Protein AF-A0A2V6WR26-F1 (afdb_monomer_lite)

Structure (mmCIF, N/CA/C/O backbone):
data_AF-A0A2V6WR26-F1
#
_entry.id   AF-A0A2V6WR26-F1
#
loop_
_atom_site.group_PDB
_atom_site.id
_atom_site.type_symbol
_atom_site.label_atom_id
_atom_site.label_alt_id
_atom_site.label_comp_id
_atom_site.label_asym_id
_atom_site.label_entity_id
_atom_site.label_seq_id
_atom_site.pdbx_PDB_ins_code
_atom_site.Cartn_x
_atom_site.Cartn_y
_atom_site.Cartn_z
_atom_site.occupancy
_atom_site.B_iso_or_equiv
_atom_site.auth_seq_id
_atom_site.auth_comp_id
_atom_site.auth_asym_id
_atom_site.auth_atom_id
_atom_site.pdbx_PDB_model_num
ATOM 1 N N . LEU A 1 1 ? -26.844 -11.412 11.728 1.00 49.97 1 LEU A N 1
ATOM 2 C CA . LEU A 1 1 ? -25.693 -12.185 11.196 1.00 49.97 1 LEU A CA 1
ATOM 3 C C . LEU A 1 1 ? -25.364 -13.286 12.196 1.00 49.97 1 LEU A C 1
ATOM 5 O O . LEU A 1 1 ? -25.409 -13.003 13.382 1.00 49.97 1 LEU A O 1
ATOM 9 N N . ALA A 1 2 ? -25.077 -14.518 11.765 1.00 56.28 2 ALA A N 1
ATOM 10 C CA . ALA A 1 2 ? -24.899 -15.689 12.643 1.00 56.28 2 ALA A CA 1
ATOM 11 C C . ALA A 1 2 ? -23.652 -15.644 13.566 1.00 56.28 2 ALA A C 1
ATOM 13 O O . ALA A 1 2 ? -23.190 -16.689 14.007 1.00 56.28 2 ALA A O 1
ATOM 14 N N . GLY A 1 3 ? -23.070 -14.462 13.808 1.00 64.56 3 GLY A N 1
ATOM 15 C CA . GLY A 1 3 ? -21.931 -14.241 14.707 1.00 64.56 3 GLY A CA 1
ATOM 16 C C . GLY A 1 3 ? -20.630 -14.949 14.323 1.00 64.56 3 GLY A C 1
ATOM 17 O O . GLY A 1 3 ? -19.657 -14.850 15.059 1.00 64.56 3 GLY A O 1
ATOM 18 N N . ARG A 1 4 ? -20.589 -15.673 13.197 1.00 79.69 4 ARG A N 1
ATOM 19 C CA . ARG A 1 4 ? -19.398 -16.418 12.783 1.00 79.69 4 ARG A CA 1
ATOM 20 C C . ARG A 1 4 ? -18.305 -15.443 12.338 1.00 79.69 4 ARG A C 1
ATOM 22 O O . ARG A 1 4 ? -18.600 -14.566 11.523 1.00 79.69 4 ARG A O 1
ATOM 29 N N . PRO A 1 5 ? -17.057 -15.613 12.800 1.00 81.94 5 PRO A N 1
ATOM 30 C CA . PRO A 1 5 ? -15.998 -14.644 12.541 1.00 81.94 5 PRO A CA 1
ATOM 31 C C . PRO A 1 5 ? -15.581 -14.595 11.064 1.00 81.94 5 PRO A C 1
ATOM 33 O O . PRO A 1 5 ? -15.334 -13.520 10.528 1.00 81.94 5 PRO A O 1
ATOM 36 N N . LEU A 1 6 ? -15.564 -15.735 10.365 1.00 84.44 6 LEU A N 1
ATOM 37 C CA . LEU A 1 6 ? -15.081 -15.799 8.982 1.00 84.44 6 LEU A CA 1
ATOM 38 C C . LEU A 1 6 ? -15.914 -14.944 7.993 1.00 84.44 6 LEU A C 1
ATOM 40 O O . LEU A 1 6 ? -15.314 -14.151 7.274 1.00 84.44 6 LEU A O 1
ATOM 44 N N . PRO A 1 7 ? -17.263 -15.005 7.960 1.00 85.50 7 PRO A N 1
ATOM 45 C CA . PRO A 1 7 ? -18.054 -14.093 7.125 1.00 85.50 7 PRO A CA 1
ATOM 46 C C . PRO A 1 7 ? -17.866 -12.606 7.456 1.00 85.50 7 PRO A C 1
ATOM 48 O O . PRO A 1 7 ? -17.908 -11.779 6.549 1.00 85.50 7 PRO A O 1
ATOM 51 N N . VAL A 1 8 ? -17.653 -12.266 8.735 1.00 87.38 8 VAL A N 1
ATOM 52 C CA . VAL A 1 8 ? -17.410 -10.880 9.181 1.00 87.38 8 VAL A CA 1
ATOM 53 C C . VAL A 1 8 ? -16.082 -10.354 8.632 1.00 87.38 8 VAL A C 1
ATOM 55 O O . VAL A 1 8 ? -15.991 -9.189 8.272 1.00 87.38 8 VAL A O 1
ATOM 58 N N . TYR A 1 9 ? -15.085 -11.226 8.495 1.00 87.56 9 TYR A N 1
ATOM 59 C CA . TYR A 1 9 ? -13.798 -10.922 7.871 1.00 87.56 9 TYR A CA 1
ATOM 60 C C . TYR A 1 9 ? -13.853 -10.878 6.335 1.00 87.56 9 TYR A C 1
ATOM 62 O O . TYR A 1 9 ? -13.297 -9.978 5.706 1.00 87.56 9 TYR A O 1
ATOM 70 N N . GLU A 1 10 ? -14.508 -11.858 5.706 1.00 87.69 10 GLU A N 1
ATOM 71 C CA . GLU A 1 10 ? -14.461 -12.027 4.248 1.00 87.69 10 GLU A CA 1
ATOM 72 C C . GLU A 1 10 ? -15.156 -10.897 3.484 1.00 87.69 10 GLU A C 1
ATOM 74 O O . GLU A 1 10 ? -14.702 -10.535 2.397 1.00 87.69 10 GLU A O 1
ATOM 79 N N . ILE A 1 11 ? -16.257 -10.355 4.018 1.00 90.56 11 ILE A N 1
ATOM 80 C CA . ILE A 1 11 ? -17.051 -9.335 3.322 1.00 90.56 11 ILE A CA 1
ATOM 81 C C . ILE A 1 11 ? -16.247 -8.031 3.143 1.00 90.56 11 ILE A C 1
ATOM 83 O O . ILE A 1 11 ? -16.078 -7.623 1.988 1.00 90.56 11 ILE A O 1
ATOM 87 N N . PRO A 1 12 ? -15.691 -7.405 4.204 1.00 91.12 12 PRO A N 1
ATOM 88 C CA . PRO A 1 12 ? -14.856 -6.212 4.057 1.00 91.12 12 PRO A CA 1
ATOM 89 C C . PRO A 1 12 ? -13.600 -6.473 3.226 1.00 91.12 12 PRO A C 1
ATOM 91 O O . PRO A 1 12 ? -13.253 -5.661 2.372 1.00 91.12 12 PRO A O 1
ATOM 94 N N . LEU A 1 13 ? -12.953 -7.634 3.398 1.00 91.00 13 LEU A N 1
ATOM 95 C CA . LEU A 1 13 ? -11.765 -7.978 2.616 1.00 91.00 13 LEU A CA 1
ATOM 96 C C . LEU A 1 13 ? -12.069 -8.044 1.116 1.00 91.00 13 LEU A C 1
ATOM 98 O O . LEU A 1 13 ? -11.306 -7.532 0.301 1.00 91.00 13 LEU A O 1
ATOM 102 N N . LYS A 1 14 ? -13.185 -8.675 0.734 1.00 92.50 14 LYS A N 1
ATOM 103 C CA . LYS A 1 14 ? -13.605 -8.758 -0.667 1.00 92.50 14 LYS A CA 1
ATOM 104 C C . LYS A 1 14 ? -13.891 -7.372 -1.247 1.00 92.50 14 LYS A C 1
ATOM 106 O O . LYS A 1 14 ? -13.517 -7.116 -2.390 1.00 92.50 14 LYS A O 1
ATOM 111 N N . ALA A 1 15 ? -14.530 -6.492 -0.474 1.00 92.19 15 ALA A N 1
ATOM 112 C CA . ALA A 1 15 ? -14.776 -5.113 -0.885 1.00 92.19 15 ALA A CA 1
ATOM 113 C C . ALA A 1 15 ? -13.458 -4.347 -1.095 1.00 92.19 15 ALA A C 1
ATOM 115 O O . ALA A 1 15 ? -13.244 -3.804 -2.177 1.00 92.19 15 ALA A O 1
ATOM 116 N N . GLY A 1 16 ? -12.541 -4.396 -0.122 1.00 91.38 16 GLY A N 1
ATOM 117 C CA . GLY A 1 16 ? -11.231 -3.744 -0.210 1.00 91.38 16 GLY A CA 1
ATOM 118 C C . GLY A 1 16 ? -10.396 -4.241 -1.392 1.00 91.38 16 GLY A C 1
ATOM 119 O O . GLY A 1 16 ? -9.871 -3.440 -2.160 1.00 91.38 16 GLY A O 1
ATOM 120 N N . MET A 1 17 ? -10.353 -5.558 -1.619 1.00 91.38 17 MET A N 1
ATOM 121 C CA . MET A 1 17 ? -9.667 -6.139 -2.779 1.00 91.38 17 MET A CA 1
ATOM 122 C C . MET A 1 17 ? -10.290 -5.714 -4.111 1.00 91.38 17 MET A C 1
ATOM 124 O O . MET A 1 17 ? -9.565 -5.473 -5.074 1.00 91.38 17 MET A O 1
ATOM 128 N N . SER A 1 18 ? -11.621 -5.612 -4.182 1.00 92.56 18 SER A N 1
ATOM 129 C CA . SER A 1 18 ? -12.309 -5.152 -5.391 1.00 92.56 18 SER A CA 1
ATOM 130 C C . SER A 1 18 ? -11.959 -3.703 -5.716 1.00 92.56 18 SER A C 1
ATOM 132 O O . SER A 1 18 ? -11.669 -3.399 -6.871 1.00 92.56 18 SER A O 1
ATOM 134 N N . VAL A 1 19 ? -11.978 -2.820 -4.714 1.00 92.50 19 VAL A N 1
ATOM 135 C CA . VAL A 1 19 ? -11.642 -1.400 -4.883 1.00 92.50 19 VAL A CA 1
ATOM 136 C C . VAL A 1 19 ? -10.167 -1.240 -5.255 1.00 92.50 19 VAL A C 1
ATOM 138 O O . VAL A 1 19 ? -9.864 -0.601 -6.259 1.00 92.50 19 VAL A O 1
ATOM 141 N N . GLY A 1 20 ? -9.258 -1.893 -4.524 1.00 91.50 20 GLY A N 1
ATOM 142 C CA . GLY A 1 20 ? -7.819 -1.815 -4.782 1.00 91.50 20 GLY A CA 1
ATOM 143 C C . GLY A 1 20 ? -7.429 -2.303 -6.179 1.00 91.50 20 GLY A C 1
ATOM 144 O O . GLY A 1 20 ? -6.718 -1.606 -6.897 1.00 91.50 20 GLY A O 1
ATOM 145 N N . MET A 1 21 ? -7.936 -3.464 -6.615 1.00 92.31 21 MET A N 1
ATOM 146 C CA . MET A 1 21 ? -7.645 -3.964 -7.966 1.00 92.31 21 MET A CA 1
ATOM 147 C C . MET A 1 21 ? -8.240 -3.074 -9.058 1.00 92.31 21 MET A C 1
ATOM 149 O O . MET A 1 21 ? -7.597 -2.886 -10.091 1.00 92.31 21 MET A O 1
ATOM 153 N N . LEU A 1 22 ? -9.444 -2.529 -8.849 1.00 93.62 22 LEU A N 1
ATOM 154 C CA . LEU A 1 22 ? -10.074 -1.627 -9.811 1.00 93.62 22 LEU A CA 1
ATOM 155 C C . LEU A 1 22 ? -9.229 -0.369 -10.017 1.00 93.62 22 LEU A C 1
ATOM 157 O O . LEU A 1 22 ? -8.976 -0.007 -11.159 1.00 93.62 22 LEU A O 1
ATOM 161 N N . LEU A 1 23 ? -8.764 0.257 -8.937 1.00 92.62 23 LEU A N 1
ATOM 162 C CA . LEU A 1 23 ? -7.996 1.503 -9.001 1.00 92.62 23 LEU A CA 1
ATOM 163 C C . LEU A 1 23 ? -6.692 1.324 -9.751 1.00 92.62 23 LEU A C 1
ATOM 165 O O . LEU A 1 23 ? -6.489 1.979 -10.765 1.00 92.62 23 LEU A O 1
ATOM 169 N N . VAL A 1 24 ? -5.881 0.355 -9.324 1.00 92.44 24 VAL A N 1
ATOM 170 C CA . VAL A 1 24 ? -4.593 0.065 -9.961 1.00 92.44 24 VAL A CA 1
ATOM 171 C C . VAL A 1 24 ? -4.784 -0.303 -11.440 1.00 92.44 24 VAL A C 1
ATOM 173 O O . VAL A 1 24 ? -3.979 0.074 -12.288 1.00 92.44 24 VAL A O 1
ATOM 176 N N . SER A 1 25 ? -5.872 -1.006 -11.781 1.00 94.44 25 SER A N 1
ATOM 177 C CA . SER A 1 25 ? -6.184 -1.354 -13.175 1.00 94.44 25 SER A CA 1
ATOM 178 C C . SER A 1 25 ? -6.607 -0.144 -14.009 1.00 94.44 25 SER A C 1
ATOM 180 O O . SER A 1 25 ? -6.148 -0.004 -15.140 1.00 94.44 25 SER A O 1
ATOM 182 N N . VAL A 1 26 ? -7.479 0.718 -13.475 1.00 94.12 26 VAL A N 1
ATOM 183 C CA . VAL A 1 26 ? -7.925 1.956 -14.139 1.00 94.12 26 VAL A CA 1
ATOM 184 C C . VAL A 1 26 ? -6.734 2.868 -14.384 1.00 94.12 26 VAL A C 1
ATOM 186 O O . VAL A 1 26 ? -6.574 3.410 -15.472 1.00 94.12 26 VAL A O 1
ATOM 189 N N . GLU A 1 27 ? -5.868 2.989 -13.398 1.00 93.50 27 GLU A N 1
ATOM 190 C CA . GLU A 1 27 ? -4.690 3.829 -13.462 1.00 93.50 27 GLU A CA 1
ATOM 191 C C . GLU A 1 27 ? -3.684 3.342 -14.503 1.00 93.50 27 GLU A C 1
ATOM 193 O O . GLU A 1 27 ? -3.285 4.085 -15.401 1.00 93.50 27 GLU A O 1
ATOM 198 N N . LEU A 1 28 ? -3.351 2.050 -14.459 1.00 94.00 28 LEU A N 1
ATOM 199 C CA . LEU A 1 28 ? -2.476 1.427 -15.444 1.00 94.00 28 LEU A CA 1
ATOM 200 C C . LEU A 1 28 ? -3.058 1.538 -16.858 1.00 94.00 28 LEU A C 1
ATOM 202 O O . LEU A 1 28 ? -2.319 1.771 -17.814 1.00 94.00 28 LEU A O 1
ATOM 206 N N . PHE A 1 29 ? -4.380 1.409 -16.993 1.00 94.94 29 PHE A N 1
ATOM 207 C CA . PHE A 1 29 ? -5.082 1.624 -18.252 1.00 94.94 29 PHE A CA 1
ATOM 208 C C . PHE A 1 29 ? -4.926 3.066 -18.752 1.00 94.94 29 PHE A C 1
ATOM 210 O O . PHE A 1 29 ? -4.554 3.262 -19.907 1.00 94.94 29 PHE A O 1
ATOM 217 N N . MET A 1 30 ? -5.120 4.072 -17.894 1.00 94.06 30 MET A N 1
ATOM 218 C CA . MET A 1 30 ? -4.933 5.483 -18.253 1.00 94.06 30 MET A CA 1
ATOM 219 C C . MET A 1 30 ? -3.485 5.776 -18.663 1.00 94.06 30 MET A C 1
ATOM 221 O O . MET A 1 30 ? -3.251 6.409 -19.695 1.00 94.06 30 MET A O 1
ATOM 225 N N . MET A 1 31 ? -2.504 5.249 -17.927 1.00 93.69 31 MET A N 1
ATOM 226 C CA . MET A 1 31 ? -1.087 5.379 -18.276 1.00 93.69 31 MET A CA 1
ATOM 227 C C . MET A 1 31 ? -0.756 4.724 -19.625 1.00 93.69 31 MET A C 1
ATOM 229 O O . MET A 1 31 ? -0.013 5.297 -20.425 1.00 93.69 31 MET A O 1
ATOM 233 N N . LEU A 1 32 ? -1.320 3.545 -19.913 1.00 93.44 32 LEU A N 1
ATOM 234 C CA . LEU A 1 32 ? -1.180 2.883 -21.213 1.00 93.44 32 LEU A CA 1
ATOM 235 C C . LEU A 1 32 ? -1.840 3.690 -22.333 1.00 93.44 32 LEU A C 1
ATOM 237 O O . LEU A 1 32 ? -1.282 3.775 -23.425 1.00 93.44 32 LEU A O 1
ATOM 241 N N . CYS A 1 33 ? -2.989 4.319 -22.074 1.00 93.94 33 CYS A N 1
ATOM 242 C CA . CYS A 1 33 ? -3.625 5.200 -23.044 1.00 93.94 33 CYS A CA 1
ATOM 243 C C . CYS A 1 33 ? -2.730 6.393 -23.398 1.00 93.94 33 CYS A C 1
ATOM 245 O O . CYS A 1 33 ? -2.586 6.708 -24.580 1.00 93.94 33 CYS A O 1
ATOM 247 N N . ILE A 1 34 ? -2.089 7.012 -22.400 1.00 93.12 34 ILE A N 1
ATOM 248 C CA . ILE A 1 34 ? -1.119 8.091 -22.632 1.00 93.12 34 ILE A CA 1
ATOM 249 C C . ILE A 1 34 ? 0.058 7.570 -23.464 1.00 93.12 34 ILE A C 1
ATOM 251 O O . ILE A 1 34 ? 0.444 8.204 -24.440 1.00 93.12 34 ILE A O 1
ATOM 255 N N . LEU A 1 35 ? 0.603 6.399 -23.131 1.00 89.94 35 LEU A N 1
ATOM 256 C CA . LEU A 1 35 ? 1.766 5.851 -23.828 1.00 89.94 35 LEU A CA 1
ATOM 257 C C . LEU A 1 35 ? 1.480 5.458 -25.289 1.00 89.94 35 LEU A C 1
ATOM 259 O O . LEU A 1 35 ? 2.348 5.624 -26.142 1.00 89.94 35 LEU A O 1
ATOM 263 N N . LEU A 1 36 ? 0.298 4.901 -25.573 1.00 90.75 36 LEU A N 1
ATOM 264 C CA . LEU A 1 36 ? -0.022 4.301 -26.875 1.00 90.75 36 LEU A CA 1
ATOM 265 C C . LEU A 1 36 ? -0.741 5.248 -27.840 1.00 90.75 36 LEU A C 1
ATOM 267 O O . LEU A 1 36 ? -0.596 5.087 -29.052 1.00 90.75 36 LEU A O 1
ATOM 271 N N . PHE A 1 37 ? -1.532 6.200 -27.334 1.00 93.31 37 PHE A N 1
ATOM 272 C CA . PHE A 1 37 ? -2.392 7.044 -28.174 1.00 93.31 37 PHE A CA 1
ATOM 273 C C . PHE A 1 37 ? -1.988 8.520 -28.204 1.00 93.31 37 PHE A C 1
ATOM 275 O O . PHE A 1 37 ? -2.442 9.240 -29.094 1.00 93.31 37 PHE A O 1
ATOM 282 N N . ILE A 1 38 ? -1.143 8.987 -27.280 1.00 93.75 38 ILE A N 1
ATOM 283 C CA . ILE A 1 38 ? -0.644 10.366 -27.298 1.00 93.75 38 ILE A CA 1
ATOM 284 C C . ILE A 1 38 ? 0.690 10.410 -28.053 1.00 93.75 38 ILE A C 1
ATOM 286 O O . ILE A 1 38 ? 1.571 9.592 -27.780 1.00 93.75 38 ILE A O 1
ATOM 290 N N . PRO A 1 39 ? 0.880 11.361 -28.991 1.00 90.62 39 PRO A N 1
ATOM 291 C CA . PRO A 1 39 ? 2.157 11.526 -29.674 1.00 90.62 39 PRO A CA 1
ATOM 292 C C . PRO A 1 39 ? 3.310 11.706 -28.681 1.00 90.62 39 PRO A C 1
ATOM 294 O O . PRO A 1 39 ? 3.161 12.391 -27.668 1.00 90.62 39 PRO A O 1
ATOM 297 N N . GLY A 1 40 ? 4.473 11.129 -28.993 1.00 82.50 40 GLY A N 1
ATOM 298 C CA . GLY A 1 40 ? 5.635 11.115 -28.095 1.00 82.50 40 GLY A CA 1
ATOM 299 C C . GLY A 1 40 ? 6.085 12.501 -27.620 1.00 82.50 40 GLY A C 1
ATOM 300 O O . GLY A 1 40 ? 6.492 12.647 -26.472 1.00 82.50 40 GLY A O 1
ATOM 301 N N . ASP A 1 41 ? 5.923 13.530 -28.454 1.00 85.25 41 ASP A N 1
ATOM 302 C CA . ASP A 1 41 ? 6.280 14.913 -28.109 1.00 85.25 41 ASP A CA 1
ATOM 303 C C . ASP A 1 41 ? 5.389 15.506 -26.997 1.00 85.25 41 ASP A C 1
ATOM 305 O O . ASP A 1 41 ? 5.805 16.413 -26.278 1.00 85.25 41 ASP A O 1
ATOM 309 N N . TYR A 1 42 ? 4.170 14.979 -26.831 1.00 89.69 42 TYR A N 1
ATOM 310 C CA . TYR A 1 42 ? 3.200 15.421 -25.824 1.00 89.69 42 TYR A CA 1
ATOM 311 C C . TYR A 1 42 ? 3.061 14.454 -24.643 1.00 89.69 42 TYR A C 1
ATOM 313 O O . TYR A 1 42 ? 2.595 14.864 -23.581 1.00 89.69 42 TYR A O 1
ATOM 321 N N . SER A 1 43 ? 3.478 13.192 -24.784 1.00 86.56 43 SER A N 1
ATOM 322 C CA . SER A 1 43 ? 3.276 12.166 -23.753 1.00 86.56 43 SER A CA 1
ATOM 323 C C . SER A 1 43 ? 3.980 12.504 -22.434 1.00 86.56 43 SER A C 1
ATOM 325 O O . SER A 1 43 ? 3.386 12.338 -21.370 1.00 86.56 43 SER A O 1
ATOM 327 N N . GLY A 1 44 ? 5.198 13.055 -22.482 1.00 87.81 44 GLY A N 1
ATOM 328 C CA . GLY A 1 44 ? 5.942 13.499 -21.296 1.00 87.81 44 GLY A CA 1
ATOM 329 C C . GLY A 1 44 ? 5.188 14.559 -20.477 1.00 87.81 44 GLY A C 1
ATOM 330 O O . GLY A 1 44 ? 4.877 14.310 -19.310 1.00 87.81 44 GLY A O 1
ATOM 331 N N . PRO A 1 45 ? 4.836 15.718 -21.068 1.00 91.06 45 PRO A N 1
ATOM 332 C CA . PRO A 1 45 ? 3.981 16.711 -20.418 1.00 91.06 45 PRO A CA 1
ATOM 333 C C . PRO A 1 45 ? 2.640 16.150 -19.927 1.00 91.06 45 PRO A C 1
ATOM 335 O O . PRO A 1 45 ? 2.194 16.521 -18.842 1.00 91.06 45 PRO A O 1
ATOM 338 N N . CYS A 1 46 ? 2.012 15.234 -20.675 1.00 93.31 46 CYS A N 1
ATOM 339 C CA . CYS A 1 46 ? 0.779 14.572 -20.246 1.00 93.31 46 CYS A CA 1
ATOM 340 C C . CYS A 1 46 ? 0.977 13.728 -18.981 1.00 93.31 46 CYS A C 1
ATOM 342 O O . CYS A 1 46 ? 0.157 13.829 -18.076 1.00 93.31 46 CYS A O 1
ATOM 344 N N . PHE A 1 47 ? 2.058 12.950 -18.874 1.00 93.31 47 PHE A N 1
ATOM 345 C CA . PHE A 1 47 ? 2.368 12.187 -17.660 1.00 93.31 47 PHE A CA 1
ATOM 346 C C . PHE A 1 47 ? 2.641 13.093 -16.454 1.00 93.31 47 PHE A C 1
ATOM 348 O O . PHE A 1 47 ? 2.188 12.797 -15.352 1.00 93.31 47 PHE A O 1
ATOM 355 N N . ILE A 1 48 ? 3.331 14.219 -16.654 1.00 91.75 48 ILE A N 1
ATOM 356 C CA . ILE A 1 48 ? 3.554 15.204 -15.584 1.00 91.75 48 ILE A CA 1
ATOM 357 C C . ILE A 1 48 ? 2.220 15.815 -15.135 1.00 91.75 48 ILE A C 1
ATOM 359 O O . ILE A 1 48 ? 1.953 15.894 -13.939 1.00 91.75 48 ILE A O 1
ATOM 363 N N . GLY A 1 49 ? 1.366 16.217 -16.080 1.00 93.75 49 GLY A N 1
ATOM 364 C CA . GLY A 1 49 ? 0.035 16.747 -15.778 1.00 93.75 49 GLY A CA 1
ATOM 365 C C . GLY A 1 49 ? -0.870 15.726 -15.084 1.00 93.75 49 GLY A C 1
ATOM 366 O O . GLY A 1 49 ? -1.600 16.092 -14.168 1.00 93.75 49 GLY A O 1
ATOM 367 N N . PHE A 1 50 ? -0.776 14.455 -15.479 1.00 93.69 50 PHE A N 1
ATOM 368 C CA . PHE A 1 50 ? -1.457 13.329 -14.843 1.00 93.69 50 PHE A CA 1
ATOM 369 C C . PHE A 1 50 ? -1.035 13.193 -13.375 1.00 93.69 50 PHE A C 1
ATOM 371 O O . PHE A 1 50 ? -1.880 13.335 -12.498 1.00 93.69 50 PHE A O 1
ATOM 378 N N . ALA A 1 51 ? 0.270 13.076 -13.104 1.00 94.31 51 ALA A N 1
ATOM 379 C CA . ALA A 1 51 ? 0.807 12.990 -11.744 1.00 94.31 51 ALA A CA 1
ATOM 380 C C . ALA A 1 51 ? 0.394 14.188 -10.867 1.00 94.31 51 ALA A C 1
ATOM 382 O O . ALA A 1 51 ? -0.088 14.006 -9.755 1.00 94.31 51 ALA A O 1
ATOM 383 N N . ILE A 1 52 ? 0.522 15.421 -11.374 1.00 94.81 52 ILE A N 1
ATOM 384 C CA . ILE A 1 52 ? 0.132 16.628 -10.624 1.00 94.81 52 ILE A CA 1
ATOM 385 C C . ILE A 1 52 ? -1.375 16.643 -10.334 1.00 94.81 52 ILE A C 1
ATOM 387 O O . ILE A 1 52 ? -1.789 17.020 -9.236 1.00 94.81 52 ILE A O 1
ATOM 391 N N . GLY A 1 53 ? -2.198 16.267 -11.316 1.00 94.44 53 GLY A N 1
ATOM 392 C CA . GLY A 1 53 ? -3.652 16.233 -11.173 1.00 94.44 53 GLY A CA 1
ATOM 393 C C . GLY A 1 53 ? -4.107 15.231 -10.116 1.00 94.44 53 GLY A C 1
ATOM 394 O O . GLY A 1 53 ? -4.954 15.562 -9.285 1.00 94.44 53 GLY A O 1
ATOM 395 N N . GLU A 1 54 ? -3.508 14.041 -10.108 1.00 93.56 54 GLU A N 1
ATOM 396 C CA . GLU A 1 54 ? -3.779 13.004 -9.111 1.00 93.56 54 GLU A CA 1
ATOM 397 C C . GLU A 1 54 ? -3.337 13.433 -7.714 1.00 93.56 54 GLU A C 1
ATOM 399 O O . GLU A 1 54 ? -4.154 13.381 -6.794 1.00 93.56 54 GLU A O 1
ATOM 404 N N . SER A 1 55 ? -2.117 13.966 -7.558 1.00 94.56 55 SER A N 1
ATOM 405 C CA . SER A 1 55 ? -1.637 14.498 -6.274 1.00 94.56 55 SER A CA 1
ATOM 406 C C . SER A 1 55 ? -2.537 15.599 -5.722 1.00 94.56 55 SER A C 1
ATOM 408 O O . SER A 1 55 ? -2.867 15.596 -4.535 1.00 94.56 55 SER A O 1
ATOM 410 N N . LEU A 1 56 ? -2.988 16.529 -6.571 1.00 95.44 56 LEU A N 1
ATOM 411 C CA . LEU A 1 56 ? -3.896 17.595 -6.150 1.00 95.44 56 LEU A CA 1
ATOM 412 C C . LEU A 1 56 ? -5.266 17.042 -5.728 1.00 95.44 56 LEU A C 1
ATOM 414 O O . LEU A 1 56 ? -5.808 17.456 -4.700 1.00 95.44 56 LEU A O 1
ATOM 418 N N . GLY A 1 57 ? -5.822 16.110 -6.506 1.00 93.69 57 GLY A N 1
ATOM 419 C CA . GLY A 1 57 ? -7.104 15.474 -6.212 1.00 93.69 57 GLY A CA 1
ATOM 420 C C . GLY A 1 57 ? -7.070 14.658 -4.920 1.00 93.69 57 GLY A C 1
ATOM 421 O O . GLY A 1 57 ? -7.933 14.834 -4.059 1.00 93.69 57 GLY A O 1
ATOM 422 N N . ALA A 1 58 ? -6.046 13.819 -4.749 1.00 94.00 58 ALA A N 1
ATOM 423 C CA . ALA A 1 58 ? -5.852 13.005 -3.554 1.00 94.00 58 ALA A CA 1
ATOM 424 C C . ALA A 1 58 ? -5.647 13.872 -2.306 1.00 94.00 58 ALA A C 1
ATOM 426 O O . ALA A 1 58 ? -6.303 13.641 -1.289 1.00 94.00 58 ALA A O 1
ATOM 427 N N . ALA A 1 59 ? -4.826 14.926 -2.390 1.00 94.25 59 ALA A N 1
ATOM 428 C CA . ALA A 1 59 ? -4.635 15.864 -1.287 1.00 94.25 59 ALA A CA 1
ATOM 429 C C . ALA A 1 59 ? -5.952 16.544 -0.879 1.00 94.25 59 ALA A C 1
ATOM 431 O O . ALA A 1 59 ? -6.273 16.604 0.310 1.00 94.25 59 ALA A O 1
ATOM 432 N N . ALA A 1 60 ? -6.742 17.015 -1.850 1.00 94.62 60 ALA A N 1
ATOM 433 C CA . ALA A 1 60 ? -8.028 17.651 -1.581 1.00 94.62 60 ALA A CA 1
ATOM 434 C C . ALA A 1 60 ? -9.021 16.687 -0.912 1.00 94.62 60 ALA A C 1
ATOM 436 O O . ALA A 1 60 ? -9.623 17.045 0.101 1.00 94.62 60 ALA A O 1
ATOM 437 N N . LEU A 1 61 ? -9.161 15.461 -1.433 1.00 93.62 61 LEU A N 1
ATOM 438 C CA . LEU A 1 61 ? -10.050 14.441 -0.867 1.00 93.62 61 LEU A CA 1
ATOM 439 C C . LEU A 1 61 ? -9.620 14.029 0.542 1.00 93.62 61 LEU A C 1
ATOM 441 O O . LEU A 1 61 ? -10.459 13.936 1.435 1.00 93.62 61 LEU A O 1
ATOM 445 N N . ARG A 1 62 ? -8.316 13.850 0.771 1.00 91.62 62 ARG A N 1
ATOM 446 C CA . ARG A 1 62 ? -7.774 13.468 2.077 1.00 91.62 62 ARG A CA 1
ATOM 447 C C . ARG A 1 62 ? -7.953 14.565 3.121 1.00 91.62 62 ARG A C 1
ATOM 449 O O . ARG A 1 62 ? -8.337 14.270 4.248 1.00 91.62 62 ARG A O 1
ATOM 456 N N . ILE A 1 63 ? -7.699 15.824 2.763 1.00 94.00 63 ILE A N 1
ATOM 457 C CA . ILE A 1 63 ? -7.876 16.954 3.683 1.00 94.00 63 ILE A CA 1
ATOM 458 C C . ILE A 1 63 ? -9.363 17.165 3.974 1.00 94.00 63 ILE A C 1
ATOM 460 O O . ILE A 1 63 ? -9.750 17.222 5.138 1.00 94.00 63 ILE A O 1
ATOM 464 N N . ALA A 1 64 ? -10.206 17.254 2.943 1.00 93.94 64 ALA A N 1
ATOM 465 C CA . ALA A 1 64 ? -11.631 17.520 3.125 1.00 93.94 64 ALA A CA 1
ATOM 466 C C . ALA A 1 64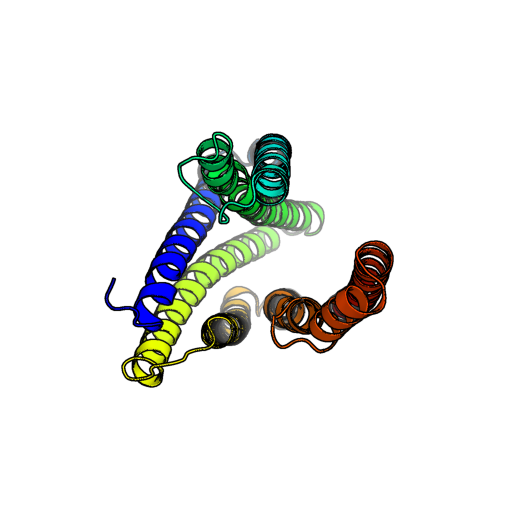 ? -12.342 16.367 3.851 1.00 93.94 64 ALA A C 1
ATOM 468 O O . ALA A 1 64 ? -13.047 16.604 4.832 1.00 93.94 64 ALA A O 1
ATOM 469 N N . GLY A 1 65 ? -12.115 15.125 3.410 1.00 92.75 65 GLY A N 1
ATOM 470 C CA . GLY A 1 65 ? -12.655 13.926 4.049 1.00 92.75 65 GLY A CA 1
ATOM 471 C C . GLY A 1 65 ? -12.114 13.736 5.466 1.00 92.75 65 GLY A C 1
ATOM 472 O O . GLY A 1 65 ? -12.885 13.452 6.376 1.00 92.75 65 GLY A O 1
ATOM 473 N N . GLY A 1 66 ? -10.818 13.985 5.680 1.00 92.50 66 GLY A N 1
ATOM 474 C CA . GLY A 1 66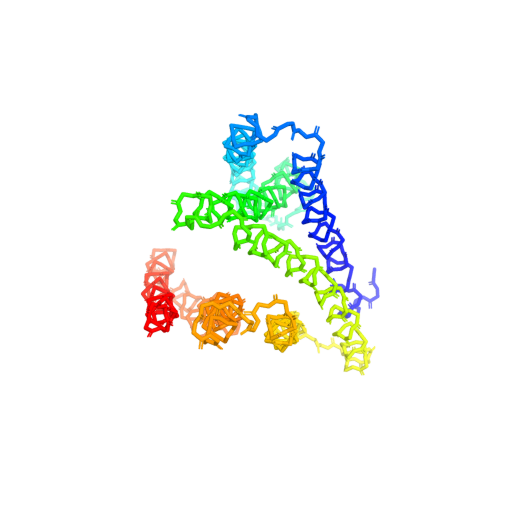 ? -10.171 13.914 6.992 1.00 92.50 66 GLY A CA 1
ATOM 475 C C . GLY A 1 66 ? -10.721 14.933 7.996 1.00 92.50 66 GLY A C 1
ATOM 476 O O . GLY A 1 66 ? -11.003 14.586 9.141 1.00 92.50 66 GLY A O 1
ATOM 477 N N . ILE A 1 67 ?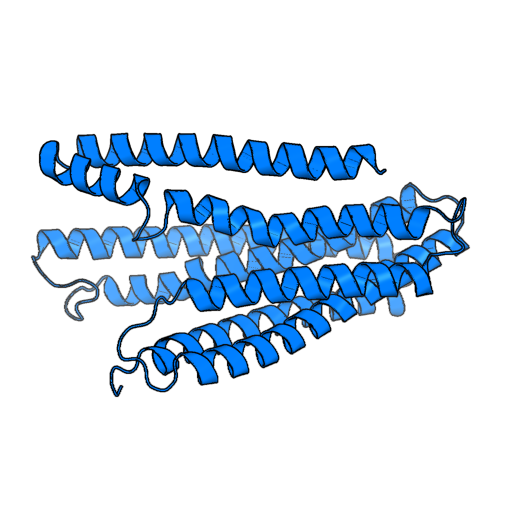 -10.927 16.183 7.570 1.00 95.12 67 ILE A N 1
ATOM 478 C CA . ILE A 1 67 ? -11.564 17.213 8.406 1.00 95.12 67 ILE A CA 1
ATOM 479 C C . ILE A 1 67 ? -12.992 16.792 8.755 1.00 95.12 67 ILE A C 1
ATOM 481 O O . ILE A 1 67 ? -13.380 16.856 9.920 1.00 95.12 67 ILE A O 1
ATOM 485 N N . PHE A 1 68 ? -13.764 16.352 7.758 1.00 94.62 68 PHE A N 1
ATOM 486 C CA . PHE A 1 68 ? -15.151 15.949 7.961 1.00 94.62 68 PHE A CA 1
ATOM 487 C C . PHE A 1 68 ? -15.257 14.779 8.946 1.00 94.62 68 PHE A C 1
ATOM 489 O O . PHE A 1 68 ? -15.976 14.888 9.938 1.00 94.62 68 PHE A O 1
ATOM 496 N N . THR A 1 69 ? -14.494 13.704 8.722 1.00 94.06 69 THR A N 1
ATOM 497 C CA . THR A 1 69 ? -14.549 12.507 9.567 1.00 94.06 69 THR A CA 1
ATOM 498 C C . THR A 1 69 ? -14.076 12.792 10.981 1.00 94.06 69 THR A C 1
ATOM 500 O O . THR A 1 69 ? -14.780 12.451 11.917 1.00 94.06 69 THR A O 1
ATOM 503 N N . LYS A 1 70 ? -12.947 13.489 11.181 1.00 94.31 70 LYS A N 1
ATOM 504 C CA . LYS A 1 70 ? -12.405 13.675 12.535 1.00 94.31 70 LYS A CA 1
ATOM 505 C C . LYS A 1 70 ? -13.223 14.647 13.375 1.00 94.31 70 LYS A C 1
ATOM 507 O O . LYS A 1 70 ? -13.308 14.460 14.583 1.00 94.31 70 LYS A O 1
ATOM 512 N N . ILE A 1 71 ? -13.851 15.658 12.770 1.00 94.56 71 ILE A N 1
ATOM 513 C CA . ILE A 1 71 ? -14.783 16.528 13.504 1.00 94.56 71 ILE A CA 1
ATOM 514 C C . ILE A 1 71 ? -16.042 15.750 13.903 1.00 94.56 71 ILE A C 1
ATOM 516 O O . ILE A 1 71 ? -16.517 15.916 15.027 1.00 94.56 71 ILE A O 1
ATOM 520 N N . ALA A 1 72 ? -16.580 14.926 12.998 1.00 94.38 72 ALA A N 1
ATOM 521 C CA . ALA A 1 72 ? -17.772 14.131 13.266 1.00 94.38 72 ALA A CA 1
ATOM 522 C C . ALA A 1 72 ? -17.525 13.071 14.351 1.00 94.38 72 ALA A C 1
ATOM 524 O O . ALA A 1 72 ? -18.264 13.056 15.331 1.00 94.38 72 ALA A O 1
ATOM 525 N N . ASP A 1 73 ? -16.451 12.294 14.210 1.00 93.94 73 ASP A N 1
ATOM 526 C CA . ASP A 1 73 ? -15.970 11.258 15.134 1.00 93.94 73 ASP A CA 1
ATOM 527 C C . ASP A 1 73 ? -15.749 11.844 16.540 1.00 93.94 73 ASP A C 1
ATOM 529 O O . ASP A 1 73 ? -16.507 11.561 17.465 1.00 93.94 73 ASP A O 1
ATOM 533 N N . ILE A 1 74 ? -14.849 12.831 16.692 1.00 93.88 74 ILE A N 1
ATOM 534 C CA . ILE A 1 74 ? -14.574 13.467 17.997 1.00 93.88 74 ILE A CA 1
ATOM 535 C C . ILE A 1 74 ? -15.848 14.064 18.617 1.00 93.88 74 ILE A C 1
ATOM 537 O O . ILE A 1 74 ? -16.064 13.966 19.827 1.00 93.88 74 ILE A O 1
ATOM 541 N N . GLY A 1 75 ? -16.696 14.710 17.812 1.00 93.44 75 GLY A N 1
ATOM 542 C CA . GLY A 1 75 ? -17.952 15.283 18.290 1.00 93.44 75 GLY A CA 1
ATOM 543 C C . GLY A 1 75 ? -18.925 14.217 18.800 1.00 93.44 75 GLY A C 1
ATOM 544 O O . GLY A 1 75 ? -19.478 14.362 19.893 1.00 93.44 75 GLY A O 1
ATOM 545 N N . SER A 1 76 ? -19.109 13.149 18.025 1.00 93.25 76 SER A N 1
ATOM 546 C CA . SER A 1 76 ? -19.971 12.006 18.336 1.00 93.25 76 SER A CA 1
ATOM 547 C C . SER A 1 76 ? -19.489 11.277 19.595 1.00 93.25 76 SER A C 1
ATOM 549 O O . SER A 1 76 ? -20.275 11.032 20.518 1.00 93.25 76 SER A O 1
ATOM 551 N N . ASP A 1 77 ? -18.185 11.038 19.704 1.00 92.31 77 ASP A N 1
ATOM 552 C CA . ASP A 1 77 ? -17.583 10.280 20.795 1.00 92.31 77 ASP A CA 1
ATOM 553 C C . ASP A 1 77 ? -17.503 11.051 22.117 1.00 92.31 77 ASP A C 1
ATOM 555 O O . ASP A 1 77 ? -17.656 10.478 23.200 1.00 92.31 77 ASP A O 1
ATOM 559 N N . LEU A 1 78 ? -17.364 12.377 22.075 1.00 92.88 78 LEU A N 1
ATOM 560 C CA . LEU A 1 78 ? -17.511 13.192 23.283 1.00 92.88 78 LEU A CA 1
ATOM 561 C C . LEU A 1 78 ? -18.965 13.204 23.778 1.00 92.88 78 LEU A C 1
ATOM 563 O O . LEU A 1 78 ? -19.205 13.153 24.988 1.00 92.88 78 LEU A O 1
ATOM 567 N N . MET A 1 79 ? -19.948 13.210 22.871 1.00 90.69 79 MET A N 1
ATOM 568 C CA . MET A 1 79 ? -21.367 13.108 23.235 1.00 90.69 79 MET A CA 1
ATOM 569 C C . MET A 1 79 ? -21.699 11.762 23.893 1.00 90.69 79 MET A C 1
ATOM 571 O O . MET A 1 79 ? -22.495 11.741 24.834 1.00 90.69 79 MET A O 1
ATOM 575 N N . LYS A 1 80 ? -21.054 10.663 23.473 1.00 90.69 80 LYS A N 1
ATOM 576 C CA . LYS A 1 80 ? -21.146 9.343 24.128 1.00 90.69 80 LYS A CA 1
ATOM 577 C C . LYS A 1 80 ? -20.840 9.438 25.624 1.00 90.69 80 LYS A C 1
ATOM 579 O O . LYS A 1 80 ? -21.623 8.950 26.441 1.00 90.69 80 LYS A O 1
ATOM 584 N N . ILE A 1 81 ? -19.753 10.126 25.983 1.00 89.12 81 ILE A N 1
ATOM 585 C CA . ILE A 1 81 ? -19.328 10.321 27.378 1.00 89.12 81 ILE A CA 1
ATOM 586 C C . ILE A 1 81 ? -20.307 11.236 28.125 1.00 89.12 81 ILE A C 1
ATOM 588 O O . ILE A 1 81 ? -20.740 10.905 29.227 1.00 89.12 81 ILE A O 1
ATOM 592 N N . VAL A 1 82 ? -20.683 12.373 27.528 1.00 90.81 82 VAL A N 1
ATOM 593 C CA . VAL A 1 82 ? -21.547 13.380 28.172 1.00 90.81 82 VAL A CA 1
ATOM 594 C C . VAL A 1 82 ? -22.957 12.847 28.433 1.00 90.81 82 VAL A C 1
ATOM 596 O O . VAL A 1 82 ? -23.506 13.055 29.514 1.00 90.81 82 VAL A O 1
ATOM 599 N N . PHE A 1 83 ? -23.551 12.156 27.461 1.00 91.25 83 PHE A N 1
ATOM 600 C CA . PHE A 1 83 ? -24.909 11.621 27.575 1.00 91.25 83 PHE A CA 1
ATOM 601 C C . PHE A 1 83 ? -24.959 10.207 28.159 1.00 91.25 83 PHE A C 1
ATOM 603 O O . PHE A 1 83 ? -26.054 9.682 28.368 1.00 91.25 83 PHE A O 1
ATOM 610 N N . ASN A 1 84 ? -23.801 9.597 28.438 1.00 92.56 84 ASN A N 1
ATOM 611 C CA . ASN A 1 84 ? -23.676 8.229 28.939 1.00 92.56 84 ASN A CA 1
ATOM 612 C C . ASN A 1 84 ? -24.484 7.222 28.096 1.00 92.56 84 ASN A C 1
ATOM 614 O O . ASN A 1 84 ? -25.239 6.387 28.606 1.00 92.56 84 ASN A O 1
ATOM 618 N N . ILE A 1 85 ? -24.369 7.362 26.777 1.00 93.00 85 ILE A N 1
ATOM 619 C CA . ILE A 1 85 ? -24.973 6.472 25.782 1.00 93.00 85 ILE A CA 1
ATOM 620 C C . ILE A 1 85 ? -23.901 5.546 25.204 1.00 93.00 85 ILE A C 1
ATOM 622 O O . ILE A 1 85 ? -22.726 5.651 25.545 1.00 93.00 85 ILE A O 1
ATOM 626 N N . LYS A 1 86 ? -24.308 4.586 24.373 1.00 91.06 86 LYS A N 1
ATOM 627 C CA . LYS A 1 86 ? -23.352 3.716 23.682 1.00 91.06 86 LYS A CA 1
ATOM 628 C C . LYS A 1 86 ? -22.693 4.459 22.517 1.00 91.06 86 LYS A C 1
ATOM 630 O O . LYS A 1 86 ? -23.229 5.451 22.027 1.00 91.06 86 LYS A O 1
ATOM 635 N N . GLU A 1 87 ? -21.548 3.948 22.087 1.00 89.31 87 GLU A N 1
ATOM 636 C CA . GLU A 1 87 ? -20.957 4.288 20.789 1.00 89.31 87 GLU A CA 1
ATOM 637 C C . GLU A 1 87 ? -21.931 3.921 19.668 1.00 89.31 87 GLU A C 1
ATOM 639 O O . GLU A 1 87 ? -22.657 2.927 19.787 1.00 89.31 87 GLU A O 1
ATOM 644 N N . ASP A 1 88 ? -22.003 4.778 18.652 1.00 89.56 88 ASP A N 1
ATOM 645 C CA . ASP A 1 88 ? -22.934 4.682 17.524 1.00 89.56 88 ASP A CA 1
ATOM 646 C C . ASP A 1 88 ? -24.417 4.527 17.894 1.00 89.56 88 ASP A C 1
ATOM 648 O O . ASP A 1 88 ? -25.222 3.923 17.177 1.00 89.56 88 ASP A O 1
ATOM 652 N N . ASP A 1 89 ? -24.823 5.073 19.041 1.00 92.62 89 ASP A N 1
ATOM 653 C CA . ASP A 1 89 ? -26.222 5.053 19.445 1.00 92.62 89 ASP A CA 1
ATOM 654 C C . ASP A 1 89 ? -27.068 5.936 18.515 1.00 92.62 89 ASP A C 1
ATOM 656 O O . ASP A 1 89 ? -26.775 7.112 18.316 1.00 92.62 89 ASP A O 1
ATOM 660 N N . ALA A 1 90 ? -28.178 5.400 18.000 1.00 92.38 90 ALA A N 1
ATOM 661 C CA . ALA A 1 90 ? -29.073 6.111 17.080 1.00 92.38 90 ALA A CA 1
ATOM 662 C C . ALA A 1 90 ? -29.678 7.408 17.657 1.00 92.38 90 ALA A C 1
ATOM 664 O O . ALA A 1 90 ? -30.227 8.221 16.914 1.00 92.38 90 ALA A O 1
ATOM 665 N N . ARG A 1 91 ? -29.621 7.603 18.980 1.00 92.81 91 ARG A N 1
ATOM 666 C CA . ARG A 1 91 ? -30.043 8.843 19.649 1.00 92.81 91 ARG A CA 1
ATOM 667 C C . ARG A 1 91 ? -28.999 9.954 19.546 1.00 92.81 91 ARG A C 1
ATOM 669 O O . ARG A 1 91 ? -29.341 11.110 19.784 1.00 92.81 91 ARG A O 1
ATOM 676 N N . ASN A 1 92 ? -27.749 9.616 19.235 1.00 93.81 92 ASN A N 1
ATOM 677 C CA . ASN A 1 92 ? -26.682 10.577 19.027 1.00 93.81 92 ASN A CA 1
ATOM 678 C C . ASN A 1 92 ? -26.852 11.232 17.646 1.00 93.81 92 ASN A C 1
ATOM 680 O O . ASN A 1 92 ? -26.720 10.545 16.634 1.00 93.81 92 ASN A O 1
ATOM 684 N N . PRO A 1 93 ? -27.117 12.547 17.556 1.00 91.75 93 PRO A N 1
ATOM 685 C CA . PRO A 1 93 ? -27.266 13.208 16.261 1.00 91.75 93 PRO A CA 1
ATOM 686 C C . PRO A 1 93 ? -25.971 13.203 15.430 1.00 91.75 93 PRO A C 1
ATOM 688 O O . PRO A 1 93 ? -26.039 13.389 14.217 1.00 91.75 93 PRO A O 1
ATOM 691 N N . GLY A 1 94 ? -24.808 12.987 16.060 1.00 92.31 94 GLY A N 1
ATOM 692 C CA . GLY A 1 94 ? -23.508 12.912 15.393 1.00 92.31 94 GLY A CA 1
ATOM 693 C C . GLY A 1 94 ? -23.271 11.620 14.609 1.00 92.31 94 GLY A C 1
ATOM 694 O O . GLY A 1 94 ? -22.516 11.651 13.643 1.00 92.31 94 GLY A O 1
ATOM 695 N N . VAL A 1 95 ? -23.961 10.519 14.939 1.00 93.25 95 VAL A N 1
ATOM 696 C CA . VAL A 1 95 ? -23.623 9.179 14.413 1.00 93.25 95 VAL A CA 1
ATOM 697 C C . VAL A 1 95 ? -23.727 9.076 12.891 1.00 93.25 95 VAL A C 1
ATOM 699 O O . VAL A 1 95 ? -22.921 8.421 12.242 1.00 93.25 95 VAL A O 1
ATOM 702 N N . ILE A 1 96 ? -24.698 9.759 12.275 1.00 94.62 96 ILE A N 1
ATOM 703 C CA . ILE A 1 96 ? -24.839 9.730 10.812 1.00 94.62 96 ILE A CA 1
ATOM 704 C C . ILE A 1 96 ? -23.656 10.445 10.154 1.00 94.62 96 ILE A C 1
ATOM 706 O O . ILE A 1 96 ? -23.160 9.985 9.126 1.00 94.62 96 ILE A O 1
ATOM 710 N N . ALA A 1 97 ? -23.214 11.566 10.729 1.00 94.75 97 ALA A N 1
ATOM 711 C CA . ALA A 1 97 ? -22.060 12.299 10.225 1.00 94.75 97 ALA A CA 1
ATOM 712 C C . ALA A 1 97 ? -20.771 11.493 10.422 1.00 94.75 97 ALA A C 1
ATOM 714 O O . ALA A 1 97 ? -19.944 11.484 9.519 1.00 94.75 97 ALA A O 1
ATOM 715 N N . ASP A 1 98 ? -20.657 10.788 11.545 1.00 94.56 98 ASP A N 1
ATOM 716 C CA . ASP A 1 98 ? -19.540 9.909 11.893 1.00 94.56 98 ASP A CA 1
ATOM 717 C C . ASP A 1 98 ? -19.380 8.775 10.869 1.00 94.56 98 ASP A C 1
ATOM 719 O O . ASP A 1 98 ? -18.442 8.772 10.075 1.00 94.56 98 ASP A O 1
ATOM 723 N N . CYS A 1 99 ? -20.413 7.939 10.704 1.00 92.62 99 CYS A N 1
ATOM 724 C CA . CYS A 1 99 ? -20.391 6.845 9.728 1.00 92.62 99 CYS A CA 1
ATOM 725 C C . CYS A 1 99 ? -20.252 7.335 8.272 1.00 92.62 99 CYS A C 1
ATOM 727 O O . CYS A 1 99 ? -19.693 6.647 7.413 1.00 92.62 99 CYS A O 1
ATOM 729 N N . THR A 1 100 ? -20.799 8.512 7.944 1.00 94.31 100 THR A N 1
ATOM 730 C CA . THR A 1 100 ? -20.583 9.126 6.620 1.00 94.31 100 THR A CA 1
ATOM 731 C C . THR A 1 100 ? -19.128 9.564 6.469 1.00 94.31 100 THR A C 1
ATOM 733 O O . THR A 1 100 ? -18.545 9.416 5.393 1.00 94.31 100 THR A O 1
ATOM 736 N N . GLY A 1 101 ? -18.541 10.075 7.548 1.00 93.19 101 GLY A N 1
ATOM 737 C CA . GLY A 1 101 ? -17.148 10.463 7.648 1.00 93.19 101 GLY A CA 1
ATOM 738 C C . GLY A 1 101 ? -16.210 9.294 7.434 1.00 93.19 101 GLY A C 1
ATOM 739 O O . GLY A 1 101 ? -15.321 9.425 6.601 1.00 93.19 101 GLY A O 1
ATOM 740 N N . ASP A 1 102 ? -16.472 8.136 8.033 1.00 92.44 102 ASP A N 1
ATOM 741 C CA . ASP A 1 102 ? -15.654 6.937 7.814 1.00 92.44 102 ASP A CA 1
ATOM 742 C C . ASP A 1 102 ? -15.564 6.566 6.329 1.00 92.44 102 ASP A C 1
ATOM 744 O O . ASP A 1 102 ? -14.513 6.184 5.816 1.00 92.44 102 ASP A O 1
ATOM 748 N N . ASN A 1 103 ? -16.661 6.731 5.585 1.00 91.50 103 ASN A N 1
ATOM 749 C CA . ASN A 1 103 ? -16.659 6.499 4.143 1.00 91.50 103 ASN A CA 1
ATOM 750 C C . ASN A 1 103 ? -15.920 7.618 3.385 1.00 91.50 103 ASN A C 1
ATOM 752 O O . ASN A 1 103 ? -15.122 7.342 2.489 1.00 91.50 103 ASN A O 1
ATOM 756 N N . ALA A 1 104 ? -16.175 8.883 3.720 1.00 89.69 104 ALA A N 1
ATOM 757 C CA . ALA A 1 104 ? -15.610 10.031 3.010 1.00 89.69 104 ALA A CA 1
ATOM 758 C C . ALA A 1 104 ? -14.110 10.250 3.288 1.00 89.69 104 ALA A C 1
ATOM 760 O O . ALA A 1 104 ? -13.354 10.608 2.388 1.00 89.69 104 ALA A O 1
ATOM 761 N N . GLY A 1 105 ? -13.685 10.061 4.531 1.00 88.06 105 GLY A N 1
ATOM 762 C CA . GLY A 1 105 ? -12.319 10.226 5.006 1.00 88.06 105 GLY A CA 1
ATOM 763 C C . GLY A 1 105 ? -11.567 8.908 4.978 1.00 88.06 105 GLY A C 1
ATOM 764 O O . GLY A 1 105 ? -10.655 8.752 4.169 1.00 88.06 105 GLY A O 1
ATOM 765 N N . ASP A 1 106 ? -11.975 7.956 5.813 1.00 89.06 106 ASP A N 1
ATOM 766 C CA . ASP A 1 106 ? -11.181 6.759 6.112 1.00 89.06 106 ASP A CA 1
ATOM 767 C C . ASP A 1 106 ? -11.275 5.672 5.018 1.00 89.06 106 ASP A C 1
ATOM 769 O O . ASP A 1 106 ? -10.394 4.817 4.920 1.00 89.06 106 ASP A O 1
ATOM 773 N N . SER A 1 107 ? -12.262 5.750 4.114 1.00 89.56 107 SER A N 1
ATOM 774 C CA . SER A 1 107 ? -12.307 4.943 2.887 1.00 89.56 107 SER A CA 1
ATOM 775 C C . SER A 1 107 ? -11.800 5.715 1.666 1.00 89.56 107 SER A C 1
ATOM 777 O O . SER A 1 107 ? -10.792 5.319 1.081 1.00 89.56 107 SER A O 1
ATOM 779 N N . VAL A 1 108 ? -12.467 6.794 1.235 1.00 91.19 108 VAL A N 1
ATOM 780 C CA . VAL A 1 108 ? -12.101 7.498 -0.015 1.00 91.19 108 VAL A CA 1
ATOM 781 C C . VAL A 1 108 ? -10.711 8.136 0.067 1.00 91.19 108 VAL A C 1
ATOM 783 O O . VAL A 1 108 ? -9.976 8.083 -0.917 1.00 91.19 108 VAL A O 1
ATOM 786 N N . GLY A 1 109 ? -10.315 8.678 1.222 1.00 89.56 109 GLY A N 1
ATOM 787 C CA . GLY A 1 109 ? -9.011 9.315 1.419 1.00 89.56 109 GLY A CA 1
ATOM 788 C C . GLY A 1 109 ? -7.833 8.367 1.161 1.00 89.56 109 GLY A C 1
ATOM 789 O O . GLY A 1 109 ? -7.096 8.598 0.203 1.00 89.56 109 GLY A O 1
ATOM 790 N N . PRO A 1 110 ? -7.656 7.281 1.943 1.00 90.75 110 PRO A N 1
ATOM 791 C CA . PRO A 1 110 ? -6.592 6.296 1.715 1.00 90.75 110 PRO A CA 1
ATOM 792 C C . PRO A 1 110 ? -6.650 5.640 0.334 1.00 90.75 110 PRO A C 1
ATOM 794 O O . PRO A 1 110 ? -5.624 5.281 -0.237 1.00 90.75 110 PRO A O 1
ATOM 797 N N . THR A 1 111 ? -7.851 5.502 -0.223 1.00 91.56 111 THR A N 1
ATOM 798 C CA . THR A 1 111 ? -8.054 4.963 -1.568 1.00 91.56 111 THR A CA 1
ATOM 799 C C . THR A 1 111 ? -7.490 5.899 -2.645 1.00 91.56 111 THR A C 1
ATOM 801 O O . THR A 1 111 ? -6.796 5.444 -3.553 1.00 91.56 111 THR A O 1
ATOM 804 N N . ALA A 1 112 ? -7.745 7.205 -2.529 1.00 92.44 112 ALA A N 1
ATOM 805 C CA . ALA A 1 112 ? -7.181 8.220 -3.416 1.00 92.44 112 ALA A CA 1
ATOM 806 C C . ALA A 1 112 ? -5.661 8.373 -3.227 1.00 92.44 112 ALA A C 1
ATOM 808 O O . ALA A 1 112 ? -4.946 8.537 -4.209 1.00 92.44 112 ALA A O 1
ATOM 809 N N . ASP A 1 113 ? -5.173 8.262 -1.988 1.00 91.44 113 ASP A N 1
ATOM 810 C CA . ASP A 1 113 ? -3.741 8.256 -1.646 1.00 91.44 113 ASP A CA 1
ATOM 811 C C . ASP A 1 113 ? -3.011 7.080 -2.316 1.00 91.44 113 ASP A C 1
ATOM 813 O O . ASP A 1 113 ? -1.966 7.249 -2.937 1.00 91.44 113 ASP A O 1
ATOM 817 N N . GLY A 1 114 ? -3.603 5.880 -2.264 1.00 90.25 114 GLY A N 1
ATOM 818 C CA . GLY A 1 114 ? -3.050 4.692 -2.914 1.00 90.25 114 GLY A CA 1
ATOM 819 C C . GLY A 1 114 ? -3.003 4.796 -4.443 1.00 90.25 114 GLY A C 1
ATOM 820 O O . GLY A 1 114 ? -2.014 4.372 -5.041 1.00 90.25 114 GLY A O 1
ATOM 821 N N . PHE A 1 115 ? -4.044 5.369 -5.056 1.00 91.06 115 PHE A N 1
ATOM 822 C CA . PHE A 1 115 ? -4.100 5.653 -6.496 1.00 91.06 115 PHE A CA 1
ATOM 823 C C . PHE A 1 115 ? -3.008 6.656 -6.903 1.00 91.06 115 PHE A C 1
ATOM 825 O O . PHE A 1 115 ? -2.183 6.382 -7.761 1.00 91.06 115 PHE A O 1
ATOM 832 N N . GLU A 1 116 ? -2.905 7.775 -6.191 1.00 94.06 116 GLU A N 1
ATOM 833 C CA . GLU A 1 116 ? -1.864 8.782 -6.420 1.00 94.06 116 GLU A CA 1
ATOM 834 C C . GLU A 1 116 ? -0.445 8.211 -6.299 1.00 94.06 116 GLU A C 1
ATOM 836 O O . GLU A 1 116 ? 0.395 8.410 -7.181 1.00 94.06 116 GLU A O 1
ATOM 841 N N . THR A 1 117 ? -0.178 7.438 -5.243 1.00 92.56 117 THR A N 1
ATOM 842 C CA . THR A 1 117 ? 1.160 6.897 -4.991 1.00 92.56 117 THR A CA 1
ATOM 843 C C . THR A 1 117 ? 1.572 5.899 -6.074 1.00 92.56 117 THR A C 1
ATOM 845 O O . THR A 1 117 ? 2.738 5.877 -6.488 1.00 92.56 117 THR A O 1
ATOM 848 N N . TYR A 1 118 ? 0.651 5.071 -6.581 1.00 91.81 118 TYR A N 1
ATOM 849 C CA . TYR A 1 118 ? 0.960 4.150 -7.679 1.00 91.81 118 TYR A CA 1
ATOM 850 C C . TYR A 1 118 ? 1.326 4.912 -8.967 1.00 91.81 118 TYR A C 1
ATOM 852 O O . TYR A 1 118 ? 2.250 4.490 -9.685 1.00 91.81 118 TYR A O 1
ATOM 860 N N . GLY A 1 119 ? 0.694 6.059 -9.204 1.00 92.50 119 GLY A N 1
ATOM 861 C CA . GLY A 1 119 ? 0.727 6.768 -10.486 1.00 92.50 119 GLY A CA 1
ATOM 862 C C . GLY A 1 119 ? 1.902 7.682 -10.582 1.00 92.50 119 GLY A C 1
ATOM 863 O O . GLY A 1 119 ? 2.712 7.577 -11.505 1.00 92.50 119 GLY A O 1
ATOM 864 N N . VAL A 1 120 ? 2.087 8.487 -9.543 1.00 94.56 120 VAL A N 1
ATOM 865 C CA . VAL A 1 120 ? 3.228 9.383 -9.403 1.00 94.56 120 VAL A CA 1
ATOM 866 C C . VAL A 1 120 ? 4.533 8.593 -9.381 1.00 94.56 120 VAL A C 1
ATOM 868 O O . VAL A 1 120 ? 5.484 8.975 -10.065 1.00 94.56 120 VAL A O 1
ATOM 871 N N . THR A 1 121 ? 4.593 7.441 -8.699 1.00 93.81 121 THR A N 1
ATOM 872 C CA . THR A 1 121 ? 5.794 6.584 -8.756 1.00 93.81 121 THR A CA 1
ATOM 873 C C . THR A 1 121 ? 6.010 5.981 -10.146 1.00 93.81 121 THR A C 1
ATOM 875 O O . THR A 1 121 ? 7.152 5.815 -10.575 1.00 93.81 121 THR A O 1
ATOM 878 N N . GLY A 1 122 ? 4.940 5.678 -10.887 1.00 93.88 122 GLY A N 1
ATOM 879 C CA . GLY A 1 122 ? 5.023 5.206 -12.271 1.00 93.88 122 GLY A CA 1
ATOM 880 C C . GLY A 1 122 ? 5.548 6.274 -13.221 1.00 93.88 122 GLY A C 1
ATOM 881 O O . GLY A 1 122 ? 6.491 6.025 -13.972 1.00 93.88 122 GLY A O 1
ATOM 882 N N . VAL A 1 123 ? 4.993 7.480 -13.133 1.00 94.50 123 VAL A N 1
ATOM 883 C CA . VAL A 1 123 ? 5.440 8.658 -13.880 1.00 94.50 123 VAL A CA 1
ATOM 884 C C . VAL A 1 123 ? 6.889 9.002 -13.542 1.00 94.50 123 VAL A C 1
ATOM 886 O O . VAL A 1 123 ? 7.674 9.261 -14.454 1.00 94.50 123 VAL A O 1
ATOM 889 N N . ALA A 1 124 ? 7.284 8.933 -12.268 1.00 94.50 124 ALA A N 1
ATOM 890 C CA . ALA A 1 124 ? 8.662 9.167 -11.847 1.00 94.50 124 ALA A CA 1
ATOM 891 C C . ALA A 1 124 ? 9.635 8.167 -12.493 1.00 94.50 124 ALA A C 1
ATOM 893 O O . ALA A 1 124 ? 10.665 8.575 -13.027 1.00 94.50 124 ALA A O 1
ATOM 894 N N . LEU A 1 125 ? 9.299 6.871 -12.517 1.00 94.38 125 LEU A N 1
ATOM 895 C CA . LEU A 1 125 ? 10.119 5.856 -13.189 1.00 94.38 125 LEU A CA 1
ATOM 896 C C . LEU A 1 125 ? 10.238 6.115 -14.695 1.00 94.38 125 LEU A C 1
ATOM 898 O O . LEU A 1 125 ? 11.339 6.038 -15.239 1.00 94.38 125 LEU A O 1
ATOM 902 N N . ILE A 1 126 ? 9.132 6.459 -15.363 1.00 93.88 126 ILE A N 1
ATOM 903 C CA . ILE A 1 126 ? 9.134 6.821 -16.788 1.00 93.88 126 ILE A CA 1
ATOM 904 C C . ILE A 1 126 ? 10.061 8.019 -17.022 1.00 93.88 126 ILE A C 1
ATOM 906 O O . ILE A 1 126 ? 10.936 7.960 -17.885 1.00 93.88 126 ILE A O 1
ATOM 910 N N . ALA A 1 127 ? 9.928 9.078 -16.221 1.00 92.38 127 ALA A N 1
ATOM 911 C CA . ALA A 1 127 ? 10.764 10.268 -16.321 1.00 92.38 127 ALA A CA 1
ATOM 912 C C . ALA A 1 127 ? 12.252 9.948 -16.101 1.00 92.38 127 ALA A C 1
ATOM 914 O O . ALA A 1 127 ? 13.096 10.379 -16.888 1.00 92.38 127 ALA A O 1
ATOM 915 N N . PHE A 1 128 ? 12.587 9.141 -15.088 1.00 93.00 128 PHE A N 1
ATOM 916 C CA . PHE A 1 128 ? 13.968 8.728 -14.833 1.00 93.00 128 PHE A CA 1
ATOM 917 C C . PHE A 1 128 ? 14.554 7.886 -15.967 1.00 93.00 128 PHE A C 1
ATOM 919 O O . PHE A 1 128 ? 15.717 8.081 -16.315 1.00 93.00 128 PHE A O 1
ATOM 926 N N . ILE A 1 129 ? 13.770 6.999 -16.588 1.00 93.69 129 ILE A N 1
ATOM 927 C CA . ILE A 1 129 ? 14.217 6.236 -17.761 1.00 93.69 129 ILE A CA 1
ATOM 928 C C . ILE A 1 129 ? 14.489 7.184 -18.934 1.00 93.69 129 ILE A C 1
ATOM 930 O O . ILE A 1 129 ? 15.556 7.112 -19.541 1.00 93.69 129 ILE A O 1
ATOM 934 N N . LEU A 1 130 ? 13.561 8.094 -19.239 1.00 90.62 130 LEU A N 1
ATOM 935 C CA . LEU A 1 130 ? 13.681 8.997 -20.388 1.00 90.62 130 LEU A CA 1
ATOM 936 C C . LEU A 1 130 ? 14.848 9.984 -20.253 1.00 90.62 130 LEU A C 1
ATOM 938 O O . LEU A 1 130 ? 15.513 10.284 -21.243 1.00 90.62 130 LEU A O 1
ATOM 942 N N . VAL A 1 131 ? 15.118 10.471 -19.039 1.00 91.12 131 VAL A N 1
ATOM 943 C CA . VAL A 1 131 ? 16.209 11.425 -18.777 1.00 91.12 131 VAL A CA 1
ATOM 944 C C . VAL A 1 131 ? 17.548 10.716 -18.549 1.00 91.12 131 VAL A C 1
ATOM 946 O O . VAL A 1 131 ? 18.588 11.196 -18.998 1.00 91.12 131 VAL A O 1
ATOM 949 N N . GLY A 1 132 ? 17.547 9.584 -17.844 1.00 91.38 132 GLY A N 1
ATOM 950 C CA . GLY A 1 132 ? 18.763 8.890 -17.416 1.00 91.38 132 GLY A CA 1
ATOM 951 C C . GLY A 1 132 ? 19.355 7.940 -18.459 1.00 91.38 132 GLY A C 1
ATOM 952 O O . GLY A 1 132 ? 20.568 7.723 -18.478 1.00 91.38 132 GLY A O 1
ATOM 953 N N . VAL A 1 133 ? 18.533 7.378 -19.349 1.00 93.50 133 VAL A N 1
ATOM 954 C CA . VAL A 1 133 ? 18.968 6.385 -20.341 1.00 93.50 133 VAL A CA 1
ATOM 955 C C . VAL A 1 133 ? 19.118 7.043 -21.705 1.00 93.50 133 VAL A C 1
ATOM 957 O O . VAL A 1 133 ? 18.165 7.585 -22.244 1.00 93.50 133 VAL A O 1
ATOM 960 N N . LYS A 1 134 ? 20.309 6.957 -22.306 1.00 91.62 134 LYS A N 1
ATOM 961 C CA . LYS A 1 134 ? 20.600 7.613 -23.597 1.00 91.62 134 LYS A CA 1
ATOM 962 C C . LYS A 1 134 ? 20.132 6.833 -24.825 1.00 91.62 134 LYS A C 1
ATOM 964 O O . LYS A 1 134 ? 19.883 7.432 -25.863 1.00 91.62 134 LYS A O 1
ATOM 969 N N . SER A 1 135 ? 20.089 5.503 -24.744 1.00 93.62 135 SER A N 1
ATOM 970 C CA . SER A 1 135 ? 19.741 4.648 -25.884 1.00 93.62 135 SER A CA 1
ATOM 971 C C . SER A 1 135 ? 18.220 4.494 -25.995 1.00 93.62 135 SER A C 1
ATOM 973 O O . SER A 1 135 ? 17.629 3.916 -25.079 1.00 93.62 135 SER A O 1
ATOM 975 N N . PRO A 1 136 ? 17.582 4.914 -27.107 1.00 91.38 136 PRO A N 1
ATOM 976 C CA . PRO A 1 136 ? 16.131 4.788 -27.278 1.00 91.38 136 PRO A CA 1
ATOM 977 C C . PRO A 1 136 ? 15.640 3.337 -27.225 1.00 91.38 136 PRO A C 1
ATOM 979 O O . PRO A 1 136 ? 14.572 3.051 -26.697 1.00 91.38 136 PRO A O 1
ATOM 982 N N . ILE A 1 137 ? 16.447 2.393 -27.717 1.00 92.94 137 ILE A N 1
ATOM 983 C CA . ILE A 1 137 ? 16.112 0.962 -27.683 1.00 92.94 137 ILE A CA 1
ATOM 984 C C . ILE A 1 137 ? 16.031 0.472 -26.232 1.00 92.94 137 ILE A C 1
ATOM 986 O O . ILE A 1 137 ? 15.095 -0.235 -25.864 1.00 92.94 137 ILE A O 1
ATOM 990 N N . VAL A 1 138 ? 16.986 0.889 -25.394 1.00 93.81 138 VAL A N 1
ATOM 991 C CA . VAL A 1 138 ? 17.013 0.522 -23.971 1.00 93.81 138 VAL A CA 1
ATOM 992 C C . VAL A 1 138 ? 15.878 1.204 -23.210 1.00 93.81 138 VAL A C 1
ATOM 994 O O . VAL A 1 138 ? 15.259 0.569 -22.361 1.00 93.81 138 VAL A O 1
ATOM 997 N N . GLN A 1 139 ? 15.554 2.460 -23.538 1.00 93.94 139 GLN A N 1
ATOM 998 C CA . GLN A 1 139 ? 14.387 3.146 -22.976 1.00 93.94 139 GLN A CA 1
ATOM 999 C C . GLN A 1 139 ? 13.108 2.346 -23.233 1.00 93.94 139 GLN A C 1
ATOM 1001 O O . GLN A 1 139 ? 12.385 2.043 -22.290 1.00 93.94 139 GLN A O 1
ATOM 1006 N N . VAL A 1 140 ? 12.856 1.939 -24.482 1.00 93.06 140 VAL A N 1
ATOM 1007 C CA . VAL A 1 140 ? 11.666 1.149 -24.837 1.00 93.06 140 VAL A CA 1
ATOM 1008 C C . VAL A 1 140 ? 11.638 -0.180 -24.083 1.00 93.06 140 VAL A C 1
ATOM 1010 O O . VAL A 1 140 ? 10.600 -0.536 -23.533 1.00 93.06 140 VAL A O 1
ATOM 1013 N N . GLN A 1 141 ? 12.762 -0.897 -24.002 1.00 94.38 141 GLN A N 1
ATOM 1014 C CA . GLN A 1 141 ? 12.830 -2.160 -23.258 1.00 94.38 141 GLN A CA 1
ATOM 1015 C C . GLN A 1 141 ? 12.507 -1.979 -21.769 1.00 94.38 141 GLN A C 1
ATOM 1017 O O . GLN A 1 141 ? 11.726 -2.753 -21.218 1.00 94.38 141 GLN A O 1
ATOM 1022 N N . LEU A 1 142 ? 13.052 -0.942 -21.126 1.00 95.25 142 LEU A N 1
ATOM 1023 C CA . LEU A 1 142 ? 12.775 -0.642 -19.720 1.00 95.25 142 LEU A CA 1
ATOM 1024 C C . LEU A 1 142 ? 11.331 -0.180 -19.501 1.00 95.25 142 LEU A C 1
ATOM 1026 O O . LEU A 1 142 ? 10.716 -0.593 -18.522 1.00 95.25 142 LEU A O 1
ATOM 1030 N N . LEU A 1 143 ? 10.767 0.615 -20.416 1.00 94.44 143 LEU A N 1
ATOM 1031 C CA . LEU A 1 143 ? 9.360 1.021 -20.374 1.00 94.44 143 LEU A CA 1
ATOM 1032 C C . LEU A 1 143 ? 8.432 -0.196 -20.493 1.00 94.44 143 LEU A C 1
ATOM 1034 O O . LEU A 1 143 ? 7.547 -0.385 -19.664 1.00 94.44 143 LEU A O 1
ATOM 1038 N N . VAL A 1 144 ? 8.666 -1.076 -21.469 1.00 94.94 144 VAL A N 1
ATOM 1039 C CA . VAL A 1 144 ? 7.901 -2.326 -21.595 1.00 94.94 144 VAL A CA 1
ATOM 1040 C C . VAL A 1 144 ? 8.040 -3.166 -20.328 1.00 94.94 144 VAL A C 1
ATOM 1042 O O . VAL A 1 144 ? 7.039 -3.651 -19.805 1.00 94.94 144 VAL A O 1
ATOM 1045 N N . TRP A 1 145 ? 9.255 -3.293 -19.790 1.00 95.94 145 TRP A N 1
ATOM 1046 C CA . TRP A 1 145 ? 9.499 -4.038 -18.560 1.00 95.94 145 TRP A CA 1
ATOM 1047 C C . TRP A 1 145 ? 8.711 -3.479 -17.367 1.00 95.94 145 TRP A C 1
ATOM 1049 O O . TRP A 1 145 ? 8.010 -4.257 -16.724 1.00 95.94 145 TRP A O 1
ATOM 1059 N N . ILE A 1 146 ? 8.719 -2.164 -17.098 1.00 95.31 146 ILE A N 1
ATOM 1060 C CA . ILE A 1 146 ? 7.961 -1.600 -15.960 1.00 95.31 146 ILE A CA 1
ATOM 1061 C C . ILE A 1 146 ? 6.446 -1.801 -16.105 1.00 95.31 146 ILE A C 1
ATOM 1063 O O . ILE A 1 146 ? 5.775 -2.089 -15.113 1.00 95.31 146 ILE A O 1
ATOM 1067 N N . PHE A 1 147 ? 5.894 -1.693 -17.319 1.00 95.31 147 PHE A N 1
ATOM 1068 C CA . PHE A 1 147 ? 4.463 -1.897 -17.550 1.00 95.31 147 PHE A CA 1
ATOM 1069 C C . PHE A 1 147 ? 4.088 -3.374 -17.413 1.00 95.31 147 PHE A C 1
ATOM 1071 O O . PHE A 1 147 ? 3.105 -3.690 -16.746 1.00 95.31 147 PHE A O 1
ATOM 1078 N N . VAL A 1 148 ? 4.894 -4.293 -17.957 1.00 95.81 148 VAL A N 1
ATOM 1079 C CA . VAL A 1 148 ? 4.680 -5.737 -17.768 1.00 95.81 148 VAL A CA 1
ATOM 1080 C C . VAL A 1 148 ? 4.775 -6.106 -16.290 1.00 95.81 148 VAL A C 1
ATOM 1082 O O . VAL A 1 148 ? 3.904 -6.811 -15.787 1.00 95.81 148 VAL A O 1
ATOM 1085 N N . MET A 1 149 ? 5.769 -5.582 -15.573 1.00 95.06 149 MET A N 1
ATOM 1086 C CA . MET A 1 149 ? 5.904 -5.763 -14.128 1.00 95.06 149 MET A CA 1
ATOM 1087 C C . MET A 1 149 ? 4.641 -5.317 -13.387 1.00 95.06 149 MET A C 1
ATOM 1089 O O . MET A 1 149 ? 4.100 -6.072 -12.585 1.00 95.06 149 MET A O 1
ATOM 1093 N N . ARG A 1 150 ? 4.116 -4.132 -13.703 1.00 95.00 150 ARG A N 1
ATOM 1094 C CA . ARG A 1 150 ? 2.881 -3.593 -13.117 1.00 95.00 150 ARG A CA 1
ATOM 1095 C C . ARG A 1 150 ? 1.651 -4.463 -13.387 1.00 95.00 150 ARG A C 1
ATOM 1097 O O . ARG A 1 150 ? 0.899 -4.737 -12.455 1.00 95.00 150 ARG A O 1
ATOM 1104 N N . ILE A 1 151 ? 1.487 -4.964 -14.614 1.00 95.31 151 ILE A N 1
ATOM 1105 C CA . ILE A 1 151 ? 0.412 -5.911 -14.964 1.00 95.31 151 ILE A CA 1
ATOM 1106 C C . ILE A 1 151 ? 0.555 -7.204 -14.154 1.00 95.31 151 ILE A C 1
ATOM 1108 O O . ILE A 1 151 ? -0.412 -7.676 -13.555 1.00 95.31 151 ILE A O 1
ATOM 1112 N N . LEU A 1 152 ? 1.762 -7.774 -14.113 1.00 95.69 152 LEU A N 1
ATOM 1113 C CA . LEU A 1 152 ? 2.029 -9.008 -13.378 1.00 95.69 152 LEU A CA 1
ATOM 1114 C C . LEU A 1 152 ? 1.711 -8.851 -11.891 1.00 95.69 152 LEU A C 1
ATOM 1116 O O . LEU A 1 152 ? 1.129 -9.765 -11.323 1.00 95.69 152 LEU A O 1
ATOM 1120 N N . MET A 1 153 ? 1.999 -7.695 -11.285 1.00 92.69 153 MET A N 1
ATOM 1121 C CA . MET A 1 153 ? 1.688 -7.432 -9.874 1.00 92.69 153 MET A CA 1
ATOM 1122 C C . MET A 1 153 ? 0.187 -7.439 -9.565 1.00 92.69 153 MET A C 1
ATOM 1124 O O . MET A 1 153 ? -0.220 -7.894 -8.495 1.00 92.69 153 MET A O 1
ATOM 1128 N N . ILE A 1 154 ? -0.659 -6.988 -10.495 1.00 94.31 154 ILE A N 1
ATOM 1129 C CA . ILE A 1 154 ? -2.120 -7.086 -10.348 1.00 94.31 154 ILE A CA 1
ATOM 1130 C C . ILE A 1 154 ? -2.539 -8.561 -10.369 1.00 94.31 154 ILE A C 1
ATOM 1132 O O . ILE A 1 154 ? -3.299 -9.014 -9.509 1.00 94.31 154 ILE A O 1
ATOM 1136 N N . LEU A 1 155 ? -2.002 -9.333 -11.320 1.00 95.69 155 LEU A N 1
ATOM 1137 C CA . LEU A 1 155 ? -2.312 -10.756 -11.465 1.00 95.69 155 LEU A CA 1
ATOM 1138 C C . LEU A 1 155 ? -1.826 -11.577 -10.265 1.00 95.69 155 LEU A C 1
ATOM 1140 O O . LEU A 1 155 ? -2.574 -12.418 -9.763 1.00 95.69 155 LEU A O 1
ATOM 1144 N N . THR A 1 156 ? -0.609 -11.328 -9.772 1.00 95.12 156 THR A N 1
ATOM 1145 C CA . THR A 1 156 ? -0.074 -12.013 -8.589 1.00 95.12 156 THR A CA 1
ATOM 1146 C C . THR A 1 156 ? -0.864 -11.661 -7.339 1.00 95.12 156 THR A C 1
ATOM 1148 O O . THR A 1 156 ? -1.140 -12.559 -6.545 1.00 95.12 156 THR A O 1
ATOM 1151 N N . SER A 1 157 ? -1.291 -10.406 -7.179 1.00 94.06 157 SER A N 1
ATOM 1152 C CA . SER A 1 157 ? -2.137 -9.979 -6.056 1.00 94.06 157 SER A CA 1
ATOM 1153 C C . SER A 1 157 ? -3.507 -10.661 -6.086 1.00 94.06 157 SER A C 1
ATOM 1155 O O . SER A 1 157 ? -3.948 -11.211 -5.077 1.00 94.06 157 SER A O 1
ATOM 1157 N N . GLY A 1 158 ? -4.156 -10.715 -7.255 1.00 95.31 158 GLY A N 1
ATOM 1158 C CA . GLY A 1 158 ? -5.429 -11.417 -7.432 1.00 95.31 158 GLY A CA 1
ATOM 1159 C C . GLY A 1 158 ? -5.318 -12.925 -7.177 1.00 95.31 158 GLY A C 1
ATOM 1160 O O . GLY A 1 158 ? -6.135 -13.498 -6.455 1.00 95.31 158 GLY A O 1
ATOM 1161 N N . ALA A 1 159 ? -4.275 -13.571 -7.706 1.00 96.31 159 ALA A N 1
ATOM 1162 C CA . ALA A 1 159 ? -4.018 -14.991 -7.473 1.00 96.31 159 ALA A CA 1
ATOM 1163 C C . ALA A 1 159 ? -3.735 -15.284 -5.990 1.00 96.31 159 ALA A C 1
ATOM 1165 O O . ALA A 1 159 ? -4.319 -16.206 -5.418 1.00 96.31 159 ALA A O 1
ATOM 1166 N N . SER A 1 160 ? -2.896 -14.467 -5.348 1.00 96.19 160 SER A N 1
ATOM 1167 C CA . SER A 1 160 ? -2.550 -14.602 -3.927 1.00 96.19 160 SER A CA 1
ATOM 1168 C C . SER A 1 160 ? -3.768 -14.398 -3.031 1.00 96.19 160 SER A C 1
ATOM 1170 O O . SER A 1 160 ? -3.940 -15.137 -2.063 1.00 96.19 160 SER A O 1
ATOM 1172 N N . TYR A 1 161 ? -4.668 -13.477 -3.385 1.00 95.44 161 TYR A N 1
ATOM 1173 C CA . TYR A 1 161 ? -5.952 -13.317 -2.707 1.00 95.44 161 TYR A CA 1
ATOM 1174 C C . TYR A 1 161 ? -6.812 -14.579 -2.778 1.00 95.44 161 TYR A C 1
ATOM 1176 O O . TYR A 1 161 ? -7.293 -15.041 -1.744 1.00 95.44 161 TYR A O 1
ATOM 1184 N N . VAL A 1 162 ? -6.978 -15.175 -3.963 1.00 95.19 162 VAL A N 1
ATOM 1185 C CA . VAL A 1 162 ? -7.772 -16.406 -4.122 1.00 95.19 162 VAL A CA 1
ATOM 1186 C C . VAL A 1 162 ? -7.162 -17.550 -3.311 1.00 95.19 162 VAL A C 1
ATOM 1188 O O . VAL A 1 162 ? -7.874 -18.225 -2.564 1.00 95.19 162 VAL A O 1
ATOM 1191 N N . VAL A 1 163 ? -5.842 -17.734 -3.391 1.00 95.88 163 VAL A N 1
ATOM 1192 C CA . VAL A 1 163 ? -5.126 -18.754 -2.612 1.00 95.88 163 VAL A CA 1
ATOM 1193 C C . VAL A 1 163 ? -5.306 -18.508 -1.111 1.00 95.88 163 VAL A C 1
ATOM 1195 O O . VAL A 1 163 ? -5.768 -19.398 -0.398 1.00 95.88 163 VAL A O 1
ATOM 1198 N N . ASN A 1 164 ? -5.048 -17.296 -0.617 1.00 93.56 164 ASN A N 1
ATOM 1199 C CA . ASN A 1 164 ? -5.200 -16.978 0.802 1.00 93.56 164 ASN A CA 1
ATOM 1200 C C . ASN A 1 164 ? -6.649 -17.119 1.287 1.00 93.56 164 ASN A C 1
ATOM 1202 O O . ASN A 1 164 ? -6.875 -17.591 2.400 1.00 93.56 164 ASN A O 1
ATOM 1206 N N . ALA A 1 165 ? -7.637 -16.758 0.465 1.00 91.62 165 ALA A N 1
ATOM 1207 C CA . ALA A 1 165 ? -9.050 -16.925 0.788 1.00 91.62 165 ALA A CA 1
ATOM 1208 C C . ALA A 1 165 ? -9.418 -18.409 0.929 1.00 91.62 165 ALA A C 1
ATOM 1210 O O . ALA A 1 165 ? -10.090 -18.787 1.888 1.00 91.62 165 ALA A O 1
ATOM 1211 N N . THR A 1 166 ? -8.937 -19.276 0.029 1.00 92.44 166 THR A N 1
ATOM 1212 C CA . THR A 1 166 ? -9.167 -20.729 0.141 1.00 92.44 166 THR A CA 1
ATOM 1213 C C . THR A 1 166 ? -8.507 -21.332 1.382 1.00 92.44 166 THR A C 1
ATOM 1215 O O . THR A 1 166 ? -9.155 -22.087 2.108 1.00 92.44 166 THR A O 1
ATOM 1218 N N . LEU A 1 167 ? -7.266 -20.942 1.687 1.00 90.88 167 LEU A N 1
ATOM 1219 C CA . LEU A 1 167 ? -6.552 -21.378 2.892 1.00 90.88 167 LEU A CA 1
ATOM 1220 C C . LEU A 1 167 ? -7.227 -20.874 4.174 1.00 90.88 167 LEU A C 1
ATOM 1222 O O . LEU A 1 167 ? -7.394 -21.632 5.129 1.00 90.88 167 LEU A O 1
ATOM 1226 N N . SER A 1 168 ? -7.666 -19.614 4.188 1.00 89.75 168 SER A N 1
ATOM 1227 C CA . SER A 1 168 ? -8.371 -19.015 5.324 1.00 89.75 168 SER A CA 1
ATOM 1228 C C . SER A 1 168 ? -9.714 -19.700 5.566 1.00 89.75 168 SER A C 1
ATOM 1230 O O . SER A 1 168 ? -10.034 -20.026 6.706 1.00 89.75 168 SER A O 1
ATOM 1232 N N . ARG A 1 169 ? -10.470 -20.018 4.508 1.00 89.12 169 ARG A N 1
ATOM 1233 C CA . ARG A 1 169 ? -11.693 -20.825 4.621 1.00 89.12 169 ARG A CA 1
ATOM 1234 C C . ARG A 1 169 ? -11.409 -22.199 5.203 1.00 89.12 169 ARG A C 1
ATOM 1236 O O . ARG A 1 169 ? -12.062 -22.587 6.165 1.00 89.12 169 ARG A O 1
ATOM 1243 N N . ALA A 1 170 ? -10.414 -22.908 4.672 1.00 88.81 170 ALA A N 1
ATOM 1244 C CA . ALA A 1 170 ? -10.050 -24.235 5.163 1.00 88.81 170 ALA A CA 1
ATOM 1245 C C . ALA A 1 170 ? -9.646 -24.218 6.648 1.00 88.81 170 ALA A C 1
ATOM 1247 O O . ALA A 1 170 ? -9.997 -25.129 7.393 1.00 88.81 170 ALA A O 1
ATOM 1248 N N . ARG A 1 171 ? -8.946 -23.166 7.090 1.00 87.25 171 ARG A N 1
ATOM 1249 C CA . ARG A 1 171 ? -8.455 -23.035 8.466 1.00 87.25 171 ARG A CA 1
ATOM 1250 C C . ARG A 1 171 ? -9.510 -22.544 9.460 1.00 87.25 171 ARG A C 1
ATOM 1252 O O . ARG A 1 171 ? -9.491 -22.982 10.605 1.00 87.25 171 ARG A O 1
ATOM 1259 N N . TYR A 1 172 ? -10.397 -21.635 9.053 1.00 87.50 172 TYR A N 1
ATOM 1260 C CA . TYR A 1 172 ? -11.270 -20.894 9.974 1.00 87.50 172 TYR A CA 1
ATOM 1261 C C . TYR A 1 172 ? -12.773 -21.184 9.822 1.00 87.50 172 TYR A C 1
ATOM 1263 O O . TYR A 1 172 ? -13.562 -20.664 10.606 1.00 87.50 172 TYR A O 1
ATOM 1271 N N . ALA A 1 173 ? -13.205 -22.028 8.874 1.00 81.81 173 ALA A N 1
ATOM 1272 C CA . ALA A 1 173 ? -14.633 -22.291 8.626 1.00 81.81 173 ALA A CA 1
ATOM 1273 C C . ALA A 1 173 ? -15.417 -22.838 9.836 1.00 81.81 173 ALA A C 1
ATOM 1275 O O . ALA A 1 173 ? -16.625 -22.610 9.927 1.00 81.81 173 ALA A O 1
ATOM 1276 N N . GLY A 1 174 ? -14.752 -23.557 10.743 1.00 80.12 174 GLY A N 1
ATOM 1277 C CA . GLY A 1 174 ? -15.362 -24.160 11.933 1.00 80.12 174 GLY A CA 1
ATOM 1278 C C . GLY A 1 174 ? -14.884 -23.574 13.260 1.00 80.12 174 GLY A C 1
ATOM 1279 O O . GLY A 1 174 ? -15.097 -24.202 14.289 1.00 80.12 174 GLY A O 1
ATOM 1280 N N . VAL A 1 175 ? -14.191 -22.431 13.248 1.00 84.06 175 VAL A N 1
ATOM 1281 C CA . VAL A 1 175 ? -13.568 -21.873 14.455 1.00 84.06 175 VAL A CA 1
ATOM 1282 C C . VAL A 1 175 ? -14.427 -20.743 15.024 1.00 84.06 175 VAL A C 1
ATOM 1284 O O . VAL A 1 175 ? -14.786 -19.808 14.310 1.00 84.06 175 VAL A O 1
ATOM 1287 N N . ASP A 1 176 ? -14.717 -20.807 16.325 1.00 79.06 176 ASP A N 1
ATOM 1288 C CA . ASP A 1 176 ? -15.565 -19.825 17.019 1.00 79.06 176 ASP A CA 1
ATOM 1289 C C . ASP A 1 176 ? -14.846 -18.503 17.334 1.00 79.06 176 ASP A C 1
ATOM 1291 O O . ASP A 1 176 ? -15.487 -17.476 17.551 1.00 79.06 176 ASP A O 1
ATOM 1295 N N . ARG A 1 177 ? -13.507 -18.508 17.360 1.00 78.38 177 ARG A N 1
ATOM 1296 C CA . ARG A 1 177 ? -12.667 -17.321 17.579 1.00 78.38 177 ARG A CA 1
ATOM 1297 C C . ARG A 1 177 ? -11.534 -17.258 16.568 1.00 78.38 177 ARG A C 1
ATOM 1299 O O . ARG A 1 177 ? -10.820 -18.232 16.357 1.00 78.38 177 ARG A O 1
ATOM 1306 N N . MET A 1 178 ? -11.340 -16.090 15.977 1.00 83.44 178 MET A N 1
ATOM 1307 C CA . MET A 1 178 ? -10.372 -15.868 14.910 1.00 83.44 178 MET A CA 1
ATOM 1308 C C . MET A 1 178 ? -9.725 -14.505 15.113 1.00 83.44 178 MET A C 1
ATOM 1310 O O . MET A 1 178 ? -10.426 -13.523 15.341 1.00 83.44 178 MET A O 1
ATOM 1314 N N . SER A 1 179 ? -8.398 -14.446 15.014 1.00 85.19 179 SER A N 1
ATOM 1315 C CA . SER A 1 179 ? -7.713 -13.165 14.845 1.00 85.19 179 SER A CA 1
ATOM 1316 C C . SER A 1 179 ? -7.940 -12.691 13.414 1.00 85.19 179 SER A C 1
ATOM 1318 O O . SER A 1 179 ? -7.636 -13.420 12.468 1.00 85.19 179 SER A O 1
ATOM 1320 N N . PHE A 1 180 ? -8.474 -11.483 13.254 1.00 86.44 180 PHE A N 1
ATOM 1321 C CA . PHE A 1 180 ? -8.679 -10.876 11.938 1.00 86.44 180 PHE A CA 1
ATOM 1322 C C . PHE A 1 180 ? -7.368 -10.406 11.294 1.00 86.44 180 PHE A C 1
ATOM 1324 O O . PHE A 1 180 ? -7.284 -10.320 10.070 1.00 86.44 180 PHE A O 1
ATOM 1331 N N . GLU A 1 181 ? -6.324 -10.184 12.097 1.00 88.19 181 GLU A N 1
ATOM 1332 C CA . GLU A 1 181 ? -5.003 -9.768 11.621 1.00 88.19 181 GLU A CA 1
ATOM 1333 C C . GLU A 1 181 ? -4.241 -10.918 10.947 1.00 88.19 181 GLU A C 1
ATOM 1335 O O . GLU A 1 181 ? -3.588 -10.718 9.926 1.00 88.19 181 GLU A O 1
ATOM 1340 N N . ALA A 1 182 ? -4.332 -12.142 11.479 1.00 88.88 182 ALA A N 1
ATOM 1341 C CA . ALA A 1 182 ? -3.514 -13.264 11.008 1.00 88.88 182 ALA A CA 1
ATOM 1342 C C . ALA A 1 182 ? -3.736 -13.635 9.519 1.00 88.88 182 ALA A C 1
ATOM 1344 O O . ALA A 1 182 ? -2.751 -13.814 8.798 1.00 88.88 182 ALA A O 1
ATOM 1345 N N . PRO A 1 183 ? -4.977 -13.732 9.007 1.00 90.19 183 PRO A N 1
ATOM 1346 C CA . PRO A 1 183 ? -5.233 -13.934 7.579 1.00 90.19 183 PRO A CA 1
ATOM 1347 C C . PRO A 1 183 ? -4.766 -12.772 6.696 1.00 90.19 183 PRO A C 1
ATOM 1349 O O . PRO A 1 183 ? -4.404 -12.996 5.541 1.00 90.19 183 PRO A O 1
ATOM 1352 N N . LEU A 1 184 ? -4.789 -11.545 7.228 1.00 91.38 184 LEU A N 1
ATOM 1353 C CA . LEU A 1 184 ? -4.334 -10.340 6.538 1.00 91.38 184 LEU A CA 1
ATOM 1354 C C . LEU A 1 184 ? -2.807 -10.354 6.397 1.00 91.38 184 LEU A C 1
ATOM 1356 O O . LEU A 1 184 ? -2.289 -10.221 5.294 1.00 91.38 184 LEU A O 1
ATOM 1360 N N . THR A 1 185 ? -2.095 -10.645 7.487 1.00 92.94 185 THR A N 1
ATOM 1361 C CA . THR A 1 185 ? -0.647 -10.890 7.483 1.00 92.94 185 THR A CA 1
ATOM 1362 C C . THR A 1 185 ? -0.279 -12.023 6.528 1.00 92.94 185 THR A C 1
ATOM 1364 O O . THR A 1 185 ? 0.629 -11.869 5.716 1.00 92.94 185 THR A O 1
ATOM 1367 N N . SER A 1 186 ? -1.009 -13.143 6.564 1.00 93.62 186 SER A N 1
ATOM 1368 C CA . SER A 1 186 ? -0.804 -14.263 5.635 1.00 93.62 186 SER A CA 1
ATOM 1369 C C . SER A 1 186 ? -0.949 -13.826 4.174 1.00 93.62 186 SER A C 1
ATOM 1371 O O . SER A 1 186 ? -0.105 -14.173 3.349 1.00 93.62 186 SER A O 1
ATOM 1373 N N . LEU A 1 187 ? -1.968 -13.017 3.855 1.00 95.00 187 LEU A N 1
ATOM 1374 C CA . LEU A 1 187 ? -2.168 -12.477 2.510 1.00 95.00 187 LEU A CA 1
ATOM 1375 C C . LEU A 1 187 ? -0.999 -11.595 2.069 1.00 95.00 187 LEU A C 1
ATOM 1377 O O . LEU A 1 187 ? -0.505 -11.767 0.954 1.00 95.00 187 LEU A O 1
ATOM 1381 N N . VAL A 1 188 ? -0.556 -10.675 2.929 1.00 95.12 188 VAL A N 1
ATOM 1382 C CA . VAL A 1 188 ? 0.543 -9.749 2.624 1.00 95.12 188 VAL A CA 1
ATOM 1383 C C . VAL A 1 188 ? 1.835 -10.524 2.363 1.00 95.12 188 VAL A C 1
ATOM 1385 O O . VAL A 1 188 ? 2.448 -10.345 1.315 1.00 95.12 188 VAL A O 1
ATOM 1388 N N . TRP A 1 189 ? 2.209 -11.458 3.243 1.00 96.75 189 TRP A N 1
ATOM 1389 C CA . TRP A 1 189 ? 3.418 -12.268 3.060 1.00 96.75 189 TRP A CA 1
ATOM 1390 C C . TRP A 1 189 ? 3.353 -13.169 1.830 1.00 96.75 189 TRP A C 1
ATOM 1392 O O . TRP A 1 189 ? 4.323 -13.238 1.074 1.00 96.75 189 TRP A O 1
ATOM 1402 N N . LEU A 1 190 ? 2.222 -13.846 1.607 1.00 96.31 190 LEU A N 1
ATOM 1403 C CA . LEU A 1 190 ? 2.024 -14.675 0.420 1.00 96.31 190 LEU A CA 1
ATOM 1404 C C . LEU A 1 190 ? 2.189 -13.841 -0.853 1.00 96.31 190 LEU A C 1
ATOM 1406 O O . LEU A 1 190 ? 2.949 -14.224 -1.741 1.00 96.31 190 LEU A O 1
ATOM 1410 N N . THR A 1 191 ? 1.524 -12.686 -0.909 1.00 95.62 191 THR A N 1
ATOM 1411 C CA . THR A 1 191 ? 1.586 -11.784 -2.061 1.00 95.62 191 THR A CA 1
ATOM 1412 C C . THR A 1 191 ? 3.008 -11.283 -2.279 1.00 95.62 191 THR A C 1
ATOM 1414 O O . THR A 1 191 ? 3.505 -11.373 -3.397 1.00 95.62 191 THR A O 1
ATOM 1417 N N . SER A 1 192 ? 3.714 -10.847 -1.231 1.00 96.12 192 SER A N 1
ATOM 1418 C CA . SER A 1 192 ? 5.100 -10.386 -1.354 1.00 96.12 192 SER A CA 1
ATOM 1419 C C . SER A 1 192 ? 6.045 -11.485 -1.842 1.00 96.12 192 SER A C 1
ATOM 1421 O O . SER A 1 192 ? 6.844 -11.233 -2.740 1.00 96.12 192 SER A O 1
ATOM 1423 N N . MET A 1 193 ? 5.942 -12.715 -1.326 1.00 96.56 193 MET A N 1
ATOM 1424 C CA . MET A 1 193 ? 6.790 -13.830 -1.775 1.00 96.56 193 MET A CA 1
ATOM 1425 C C . MET A 1 193 ? 6.536 -14.199 -3.241 1.00 96.56 193 MET A C 1
ATOM 1427 O O . MET A 1 193 ? 7.485 -14.358 -4.013 1.00 96.56 193 MET A O 1
ATOM 1431 N N . VAL A 1 194 ? 5.264 -14.306 -3.639 1.00 96.88 194 VAL A N 1
ATOM 1432 C CA . VAL A 1 194 ? 4.883 -14.609 -5.027 1.00 96.88 194 VAL A CA 1
ATOM 1433 C C . VAL A 1 194 ? 5.335 -13.486 -5.961 1.00 96.88 194 VAL A C 1
ATOM 1435 O O . VAL A 1 194 ? 5.928 -13.758 -7.004 1.00 96.88 194 VAL A O 1
ATOM 1438 N N . SER A 1 195 ? 5.125 -12.229 -5.574 1.00 96.38 195 SER A N 1
ATOM 1439 C CA . SER A 1 195 ? 5.540 -11.058 -6.347 1.00 96.38 195 SER A CA 1
ATOM 1440 C C . SER A 1 195 ? 7.057 -10.966 -6.505 1.00 96.38 195 SER A C 1
ATOM 1442 O O . SER A 1 195 ? 7.527 -10.695 -7.609 1.00 96.38 195 SER A O 1
ATOM 1444 N N . VAL A 1 196 ? 7.846 -11.260 -5.466 1.00 96.81 196 VAL A N 1
ATOM 1445 C CA . VAL A 1 196 ? 9.314 -11.332 -5.577 1.00 96.81 196 VAL A CA 1
ATOM 1446 C C . VAL A 1 196 ? 9.726 -12.422 -6.568 1.00 96.81 196 VAL A C 1
ATOM 1448 O O . VAL A 1 196 ? 10.495 -12.150 -7.487 1.00 96.81 196 VAL A O 1
ATOM 1451 N N . ALA A 1 197 ? 9.175 -13.634 -6.458 1.00 97.00 197 ALA A N 1
ATOM 1452 C CA . ALA A 1 197 ? 9.503 -14.722 -7.381 1.00 97.00 197 ALA A CA 1
ATOM 1453 C C . ALA A 1 197 ? 9.176 -14.360 -8.842 1.00 97.00 197 ALA A C 1
ATOM 1455 O O . ALA A 1 197 ? 10.017 -14.513 -9.731 1.00 97.00 197 ALA A O 1
ATOM 1456 N N . VAL A 1 198 ? 7.981 -13.815 -9.086 1.00 97.06 198 VAL A N 1
ATOM 1457 C CA . VAL A 1 198 ? 7.553 -13.373 -10.421 1.00 97.06 198 VAL A CA 1
ATOM 1458 C C . VAL A 1 198 ? 8.414 -12.220 -10.936 1.00 97.06 198 VAL A C 1
ATOM 1460 O O . VAL A 1 198 ? 8.749 -12.212 -12.117 1.00 97.06 198 VAL A O 1
ATOM 1463 N N . THR A 1 199 ? 8.850 -11.303 -10.067 1.00 96.94 199 THR A N 1
ATOM 1464 C CA . THR A 1 199 ? 9.764 -10.206 -10.429 1.00 96.94 199 THR A CA 1
ATOM 1465 C C . THR A 1 199 ? 11.076 -10.719 -10.998 1.00 96.94 199 THR A C 1
ATOM 1467 O O . THR A 1 199 ? 11.512 -10.251 -12.049 1.00 96.94 199 THR A O 1
ATOM 1470 N N . TYR A 1 200 ? 11.698 -11.693 -10.334 1.00 97.12 200 TYR A N 1
ATOM 1471 C CA . TYR A 1 200 ? 12.962 -12.261 -10.796 1.00 97.12 200 TYR A CA 1
ATOM 1472 C C . TYR A 1 200 ? 12.796 -12.997 -12.127 1.00 97.12 200 TYR A C 1
ATOM 1474 O O . TYR A 1 200 ? 13.599 -12.801 -13.040 1.00 97.12 200 TYR A O 1
ATOM 1482 N N . VAL A 1 201 ? 11.735 -13.799 -12.267 1.00 97.12 201 VAL A N 1
ATOM 1483 C CA . VAL A 1 201 ? 11.452 -14.532 -13.510 1.00 97.12 201 VAL A CA 1
ATOM 1484 C C . VAL A 1 201 ? 11.178 -13.565 -14.663 1.00 97.12 201 VAL A C 1
ATOM 1486 O O . VAL A 1 201 ? 11.793 -13.681 -15.720 1.00 97.12 201 VAL A O 1
ATOM 1489 N N . ALA A 1 202 ? 10.297 -12.584 -14.467 1.00 96.38 202 ALA A N 1
ATOM 1490 C CA . ALA A 1 202 ? 9.939 -11.618 -15.500 1.00 96.38 202 ALA A CA 1
ATOM 1491 C C . ALA A 1 202 ? 11.138 -10.755 -15.913 1.00 96.38 202 ALA A C 1
ATOM 1493 O O . ALA A 1 202 ? 11.380 -10.567 -17.105 1.00 96.38 202 ALA A O 1
ATOM 1494 N N . SER A 1 203 ? 11.935 -10.286 -14.951 1.00 96.50 203 SER A N 1
ATOM 1495 C CA . SER A 1 203 ? 13.139 -9.508 -15.250 1.00 96.50 203 SER A CA 1
ATOM 1496 C C . SER A 1 203 ? 14.186 -10.335 -15.992 1.00 96.50 203 SER A C 1
ATOM 1498 O O . SER A 1 203 ? 14.780 -9.850 -16.950 1.00 96.50 203 SER A O 1
ATOM 1500 N N . TYR A 1 204 ? 14.379 -11.603 -15.625 1.00 96.00 204 TYR A N 1
ATOM 1501 C CA . TYR A 1 204 ? 15.274 -12.488 -16.370 1.00 96.00 204 TYR A CA 1
ATOM 1502 C C . TYR A 1 204 ? 14.816 -12.682 -17.826 1.00 96.00 204 TYR A C 1
ATOM 1504 O O . TYR A 1 204 ? 15.636 -12.713 -18.738 1.00 96.00 204 TYR A O 1
ATOM 1512 N N . LEU A 1 205 ? 13.512 -12.783 -18.081 1.00 95.75 205 LEU A N 1
ATOM 1513 C CA . LEU A 1 205 ? 12.998 -12.975 -19.441 1.00 95.75 205 LEU A CA 1
ATOM 1514 C C . LEU A 1 205 ? 13.040 -11.700 -20.294 1.00 95.75 205 LEU A C 1
ATOM 1516 O O . LEU A 1 205 ? 13.230 -11.792 -21.504 1.00 95.75 205 LEU A O 1
ATOM 1520 N N . LEU A 1 206 ? 12.854 -10.526 -19.685 1.00 94.12 206 LEU A N 1
ATOM 1521 C CA . LEU A 1 206 ? 12.672 -9.264 -20.411 1.00 94.12 206 LEU A CA 1
ATOM 1522 C C . LEU A 1 206 ? 13.937 -8.409 -20.501 1.00 94.12 206 LEU A C 1
ATOM 1524 O O . LEU A 1 206 ? 14.109 -7.687 -21.480 1.00 94.12 206 LEU A O 1
ATOM 1528 N N . VAL A 1 207 ? 14.803 -8.454 -19.484 1.00 94.44 207 VAL A N 1
ATOM 1529 C CA . VAL A 1 207 ? 15.917 -7.502 -19.324 1.00 94.44 207 VAL A CA 1
ATOM 1530 C C . VAL A 1 207 ? 17.270 -8.168 -19.043 1.00 94.44 207 VAL A C 1
ATOM 1532 O O . VAL A 1 207 ? 18.217 -7.487 -18.654 1.00 94.44 207 VAL A O 1
ATOM 1535 N N . ARG A 1 208 ? 17.417 -9.485 -19.259 1.00 92.62 208 ARG A N 1
ATOM 1536 C CA . ARG A 1 208 ? 18.705 -10.188 -19.050 1.00 92.62 208 ARG A CA 1
ATOM 1537 C C . ARG A 1 208 ? 19.843 -9.699 -19.942 1.00 92.62 208 ARG A C 1
ATOM 1539 O O . ARG A 1 208 ? 20.987 -9.731 -19.513 1.00 92.62 208 ARG A O 1
ATOM 1546 N N . ASP A 1 209 ? 19.529 -9.265 -21.160 1.00 90.00 209 ASP A N 1
ATOM 1547 C CA . ASP A 1 209 ? 20.526 -8.924 -22.182 1.00 90.00 209 ASP A CA 1
ATOM 1548 C C . ASP A 1 209 ? 20.937 -7.437 -22.103 1.00 90.00 209 ASP A C 1
ATOM 1550 O O . ASP A 1 209 ? 21.695 -6.943 -22.936 1.00 90.00 209 ASP A O 1
ATOM 1554 N N . LEU A 1 210 ? 20.433 -6.703 -21.101 1.00 89.06 210 LEU A N 1
ATOM 1555 C CA . LEU A 1 210 ? 20.726 -5.288 -20.893 1.00 89.06 210 LEU A CA 1
ATOM 1556 C C . LEU A 1 210 ? 22.029 -5.071 -20.111 1.00 89.06 210 LEU A C 1
ATOM 1558 O O . LEU A 1 210 ? 22.290 -5.710 -19.089 1.00 89.06 210 LEU A O 1
ATOM 1562 N N . GLY A 1 211 ? 22.809 -4.080 -20.553 1.00 84.00 211 GLY A N 1
ATOM 1563 C CA . GLY A 1 211 ? 24.044 -3.657 -19.892 1.00 84.00 211 GLY A CA 1
ATOM 1564 C C . GLY A 1 211 ? 25.134 -4.729 -19.942 1.00 84.00 211 GLY A C 1
ATOM 1565 O O . GLY A 1 211 ? 25.461 -5.246 -21.004 1.00 84.00 211 GLY A O 1
ATOM 1566 N N . ASP A 1 212 ? 25.700 -5.045 -18.782 1.00 86.19 212 ASP A N 1
ATOM 1567 C CA . ASP A 1 212 ? 26.681 -6.116 -18.562 1.00 86.19 212 ASP A CA 1
ATOM 1568 C C . ASP A 1 212 ? 26.022 -7.485 -18.277 1.00 86.19 212 ASP A C 1
ATOM 1570 O O . ASP A 1 212 ? 26.693 -8.423 -17.849 1.00 86.19 212 ASP A O 1
ATOM 1574 N N . GLY A 1 213 ? 24.701 -7.602 -18.457 1.00 87.44 213 GLY A N 1
ATOM 1575 C CA . GLY A 1 213 ? 23.930 -8.792 -18.093 1.00 87.44 213 GLY A CA 1
ATOM 1576 C C . GLY A 1 213 ? 23.622 -8.915 -16.595 1.00 87.44 213 GLY A C 1
ATOM 1577 O O . GLY A 1 213 ? 23.040 -9.913 -16.166 1.00 87.44 213 GLY A O 1
ATOM 1578 N N . SER A 1 214 ? 23.976 -7.911 -15.780 1.00 91.38 214 SER A N 1
ATOM 1579 C CA . SER A 1 214 ? 23.672 -7.875 -14.341 1.00 91.38 214 SER A CA 1
ATOM 1580 C C . SER A 1 214 ? 22.387 -7.110 -14.000 1.00 91.38 214 SER A C 1
ATOM 1582 O O . SER A 1 214 ? 21.837 -7.265 -12.910 1.00 91.38 214 SER A O 1
ATOM 1584 N N . LEU A 1 215 ? 21.871 -6.298 -14.928 1.00 91.12 215 LEU A N 1
ATOM 1585 C CA . LEU A 1 215 ? 20.767 -5.376 -14.645 1.00 91.12 215 LEU A CA 1
ATOM 1586 C C . LEU A 1 215 ? 19.478 -6.083 -14.213 1.00 91.12 215 LEU A C 1
ATOM 1588 O O . LEU A 1 215 ? 18.780 -5.579 -13.337 1.00 91.12 215 LEU A O 1
ATOM 1592 N N . TRP A 1 216 ? 19.178 -7.263 -14.761 1.00 94.38 216 TRP A N 1
ATOM 1593 C CA . TRP A 1 216 ? 17.948 -7.985 -14.431 1.00 94.38 216 TRP A CA 1
ATOM 1594 C C . TRP A 1 216 ? 17.839 -8.329 -12.941 1.00 94.38 216 TRP A C 1
ATOM 1596 O O . TRP A 1 216 ? 16.774 -8.138 -12.353 1.00 94.38 216 TRP A O 1
ATOM 1606 N N . TRP A 1 217 ? 18.922 -8.792 -12.306 1.00 94.06 217 TRP A N 1
ATOM 1607 C CA . TRP A 1 217 ? 18.894 -9.155 -10.889 1.00 94.06 217 TRP A CA 1
ATOM 1608 C C . TRP A 1 217 ? 19.047 -7.924 -9.995 1.00 94.06 217 TRP A C 1
ATOM 1610 O O . TRP A 1 217 ? 18.417 -7.878 -8.939 1.00 94.06 217 TRP A O 1
ATOM 1620 N N . LYS A 1 218 ? 19.793 -6.896 -10.431 1.00 95.06 218 LYS A N 1
ATOM 1621 C CA . LYS A 1 218 ? 19.913 -5.622 -9.703 1.00 95.06 218 LYS A CA 1
ATOM 1622 C C . LYS A 1 218 ? 18.560 -4.926 -9.580 1.00 95.06 218 LYS A C 1
ATOM 1624 O O . LYS A 1 218 ? 18.089 -4.672 -8.475 1.00 95.06 218 LYS A O 1
ATOM 1629 N N . LEU A 1 219 ? 17.880 -4.722 -10.709 1.00 94.12 219 LEU A N 1
ATOM 1630 C CA . LEU A 1 219 ? 16.549 -4.116 -10.750 1.00 94.12 219 LEU A CA 1
ATOM 1631 C C . LEU A 1 219 ? 15.505 -4.971 -10.014 1.00 94.12 219 LEU A C 1
ATOM 1633 O O . LEU A 1 219 ? 14.679 -4.432 -9.277 1.00 94.12 219 LEU A O 1
ATOM 1637 N N . SER A 1 220 ? 15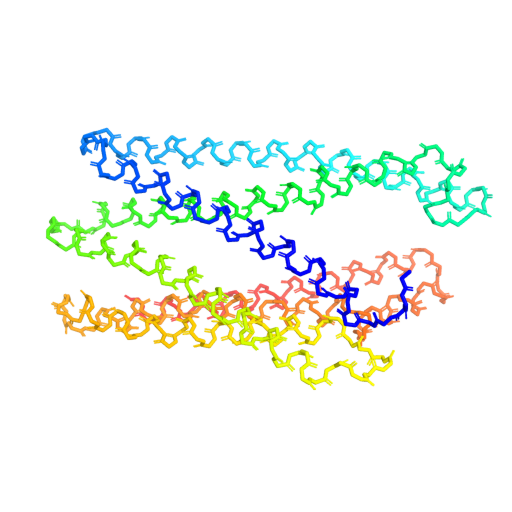.581 -6.303 -10.136 1.00 95.62 220 SER A N 1
ATOM 1638 C CA . SER A 1 220 ? 14.718 -7.209 -9.363 1.00 95.62 220 SER A CA 1
ATOM 1639 C C . SER A 1 220 ? 14.934 -7.072 -7.862 1.00 95.62 220 SER A C 1
ATOM 1641 O O . SER A 1 220 ? 13.967 -7.077 -7.103 1.00 95.62 220 SER A O 1
ATOM 1643 N N . THR A 1 221 ? 16.185 -6.924 -7.420 1.00 95.88 221 THR A N 1
ATOM 1644 C CA . THR A 1 221 ? 16.521 -6.740 -6.003 1.00 95.88 221 THR A CA 1
ATOM 1645 C C . THR A 1 221 ? 15.966 -5.423 -5.476 1.00 95.88 221 THR A C 1
ATOM 1647 O O . THR A 1 221 ? 15.369 -5.409 -4.401 1.00 95.88 221 THR A O 1
ATOM 1650 N N . VAL A 1 222 ? 16.077 -4.340 -6.250 1.00 95.38 222 VAL A N 1
ATOM 1651 C CA . VAL A 1 222 ? 15.518 -3.028 -5.888 1.00 95.38 222 VAL A CA 1
ATOM 1652 C C . VAL A 1 222 ? 13.995 -3.106 -5.718 1.00 95.38 222 VAL A C 1
ATOM 1654 O O . VAL A 1 222 ? 13.477 -2.713 -4.672 1.00 95.38 222 VAL A O 1
ATOM 1657 N N . ILE A 1 223 ? 13.274 -3.695 -6.681 1.00 95.19 223 ILE A N 1
ATOM 1658 C CA . ILE A 1 223 ? 11.816 -3.908 -6.571 1.00 95.19 223 ILE A CA 1
ATOM 1659 C C . ILE A 1 223 ? 11.478 -4.813 -5.380 1.00 95.19 223 ILE A C 1
ATOM 1661 O O . ILE A 1 223 ? 10.506 -4.569 -4.661 1.00 95.19 223 ILE A O 1
ATOM 1665 N N . SER A 1 224 ? 12.287 -5.845 -5.138 1.00 95.44 224 SER A N 1
ATOM 1666 C CA . SER A 1 224 ? 12.081 -6.775 -4.026 1.00 95.44 224 SER A CA 1
ATOM 1667 C C . SER A 1 224 ? 12.243 -6.089 -2.673 1.00 95.44 224 SER A C 1
ATOM 1669 O O . SER A 1 224 ? 11.458 -6.365 -1.776 1.00 95.44 224 SER A O 1
ATOM 1671 N N . CYS A 1 225 ? 13.181 -5.148 -2.525 1.00 95.94 225 CYS A N 1
ATOM 1672 C CA . CYS A 1 225 ? 13.316 -4.352 -1.301 1.00 95.94 225 CYS A CA 1
ATOM 1673 C C . CYS A 1 225 ? 12.050 -3.527 -1.026 1.00 95.94 225 CYS A C 1
ATOM 1675 O O . CYS A 1 225 ? 11.562 -3.522 0.102 1.00 95.94 225 CYS A O 1
ATOM 1677 N N . GLY A 1 226 ? 11.465 -2.903 -2.056 1.00 93.81 226 GLY A N 1
ATOM 1678 C CA . GLY A 1 226 ? 10.181 -2.200 -1.933 1.00 93.81 226 GLY A CA 1
ATOM 1679 C C . GLY A 1 226 ? 9.008 -3.140 -1.619 1.00 93.81 226 GLY A C 1
ATOM 1680 O O . GLY A 1 226 ? 8.193 -2.859 -0.745 1.00 93.81 226 GLY A O 1
ATOM 1681 N N . THR A 1 227 ? 8.960 -4.306 -2.265 1.00 94.56 227 THR A N 1
ATOM 1682 C CA . THR A 1 227 ? 7.924 -5.330 -2.023 1.00 94.56 227 THR A CA 1
ATOM 1683 C C . THR A 1 227 ? 8.008 -5.900 -0.601 1.00 94.56 227 THR A C 1
ATOM 1685 O O . THR A 1 227 ? 6.987 -6.154 0.040 1.00 94.56 227 THR A O 1
ATOM 1688 N N . LEU A 1 228 ? 9.228 -6.077 -0.086 1.00 94.38 228 LEU A N 1
ATOM 1689 C CA . LEU A 1 228 ? 9.484 -6.480 1.294 1.00 94.38 228 LEU A CA 1
ATOM 1690 C C . LEU A 1 228 ? 9.146 -5.365 2.280 1.00 94.38 228 LEU A C 1
ATOM 1692 O O . LEU A 1 228 ? 8.624 -5.673 3.346 1.00 94.38 228 LEU A O 1
ATOM 1696 N N . ALA A 1 229 ? 9.357 -4.091 1.931 1.00 94.31 229 ALA A N 1
ATOM 1697 C CA . ALA A 1 229 ? 8.895 -2.971 2.751 1.00 94.31 229 ALA A CA 1
ATOM 1698 C C . ALA A 1 229 ? 7.386 -3.076 3.015 1.00 94.31 229 ALA A C 1
ATOM 1700 O O . ALA A 1 229 ? 6.959 -2.971 4.162 1.00 94.31 229 ALA A O 1
ATOM 1701 N N . GLY A 1 230 ? 6.600 -3.403 1.982 1.00 91.88 230 GLY A N 1
ATOM 1702 C CA . GLY A 1 230 ? 5.157 -3.634 2.098 1.00 91.88 230 GLY A CA 1
ATOM 1703 C C . GLY A 1 230 ? 4.757 -4.794 3.020 1.00 91.88 230 GLY A C 1
ATOM 1704 O O . GLY A 1 230 ? 3.658 -4.768 3.564 1.00 91.88 230 GLY A O 1
ATOM 1705 N N . ALA A 1 231 ? 5.632 -5.781 3.247 1.00 94.50 231 ALA A N 1
ATOM 1706 C CA . ALA A 1 231 ? 5.385 -6.878 4.190 1.00 94.50 231 ALA A CA 1
ATOM 1707 C C . ALA A 1 231 ? 5.929 -6.609 5.596 1.00 94.50 231 ALA A C 1
ATOM 1709 O O . ALA A 1 231 ? 5.299 -6.975 6.582 1.00 94.50 231 ALA A O 1
ATOM 1710 N N . ILE A 1 232 ? 7.090 -5.965 5.700 1.00 96.06 232 ILE A N 1
ATOM 1711 C CA . ILE A 1 232 ? 7.793 -5.757 6.967 1.00 96.06 232 ILE A CA 1
ATOM 1712 C C . ILE A 1 232 ? 7.200 -4.574 7.735 1.00 96.06 232 ILE A C 1
ATOM 1714 O O . ILE A 1 232 ? 7.006 -4.675 8.945 1.00 96.06 232 ILE A O 1
ATOM 1718 N N . ILE A 1 233 ? 6.889 -3.464 7.057 1.00 95.19 233 ILE A N 1
ATOM 1719 C CA . ILE A 1 233 ? 6.371 -2.253 7.708 1.00 95.19 233 ILE A CA 1
ATOM 1720 C C . ILE A 1 233 ? 5.085 -2.550 8.497 1.00 95.19 233 ILE A C 1
ATOM 1722 O O . ILE A 1 233 ? 5.054 -2.205 9.678 1.00 95.19 233 ILE A O 1
ATOM 1726 N N . PRO A 1 234 ? 4.065 -3.243 7.947 1.00 93.62 234 PRO A N 1
ATOM 1727 C CA . PRO A 1 234 ? 2.872 -3.589 8.719 1.00 93.62 234 PRO A CA 1
ATOM 1728 C C . PRO A 1 234 ? 3.159 -4.461 9.946 1.00 93.62 234 PRO A C 1
ATOM 1730 O O . PRO A 1 234 ? 2.514 -4.288 10.977 1.00 93.62 234 PRO A O 1
ATOM 1733 N N . GLU A 1 235 ? 4.135 -5.372 9.880 1.00 94.06 235 GLU A N 1
ATOM 1734 C CA . GLU A 1 235 ? 4.522 -6.189 11.038 1.00 94.06 235 GLU A CA 1
ATOM 1735 C C . GLU A 1 235 ? 5.122 -5.332 12.155 1.00 94.06 235 GLU A C 1
ATOM 1737 O O . GLU A 1 235 ? 4.763 -5.508 13.318 1.00 94.06 235 GLU A O 1
ATOM 1742 N N . PHE A 1 236 ? 5.960 -4.352 11.808 1.00 94.62 236 PHE A N 1
ATOM 1743 C CA . PHE A 1 236 ? 6.466 -3.382 12.777 1.00 94.62 236 PHE A CA 1
ATOM 1744 C C . PHE A 1 236 ? 5.362 -2.472 13.311 1.00 94.62 236 PHE A C 1
ATOM 1746 O O . PHE A 1 236 ? 5.324 -2.228 14.510 1.00 94.62 236 PHE A O 1
ATOM 1753 N N . VAL A 1 237 ? 4.432 -2.014 12.469 1.00 95.00 237 VAL A N 1
ATOM 1754 C CA . VAL A 1 237 ? 3.282 -1.211 12.917 1.00 95.00 237 VAL A CA 1
ATOM 1755 C C . VAL A 1 237 ? 2.459 -1.985 13.952 1.00 95.00 237 VAL A C 1
ATOM 1757 O O . VAL A 1 237 ? 2.181 -1.453 15.025 1.00 95.00 237 VAL A O 1
ATOM 1760 N N . LYS A 1 238 ? 2.156 -3.266 13.702 1.00 94.06 238 LYS A N 1
ATOM 1761 C CA . LYS A 1 238 ? 1.395 -4.112 14.638 1.00 94.06 238 LYS A CA 1
ATOM 1762 C C . LYS A 1 238 ? 2.050 -4.257 16.010 1.00 94.06 238 LYS A C 1
ATOM 1764 O O . LYS A 1 238 ? 1.325 -4.363 16.996 1.00 94.06 238 LYS A O 1
ATOM 1769 N N . ILE A 1 239 ? 3.384 -4.230 16.097 1.00 94.75 239 ILE A N 1
ATOM 1770 C CA . ILE A 1 239 ? 4.102 -4.264 17.385 1.00 94.75 239 ILE A CA 1
ATOM 1771 C C . ILE A 1 239 ? 3.706 -3.085 18.282 1.00 94.75 239 ILE A C 1
ATOM 1773 O O . ILE A 1 239 ? 3.792 -3.221 19.496 1.00 94.75 239 ILE A O 1
ATOM 1777 N N . PHE A 1 240 ? 3.259 -1.963 17.709 1.00 95.75 240 PHE A N 1
ATOM 1778 C CA . PHE A 1 240 ? 2.863 -0.766 18.452 1.00 95.75 240 PHE A CA 1
ATOM 1779 C C . PHE A 1 240 ? 1.351 -0.519 18.472 1.00 95.75 240 PHE A C 1
ATOM 1781 O O . PHE A 1 240 ? 0.886 0.180 19.367 1.00 95.75 240 PHE A O 1
ATOM 1788 N N . THR A 1 241 ? 0.587 -1.065 17.517 1.00 95.44 241 THR A N 1
ATOM 1789 C CA . THR A 1 241 ? -0.837 -0.722 17.334 1.00 95.44 241 THR A CA 1
ATOM 1790 C C . THR A 1 241 ? -1.818 -1.884 17.496 1.00 95.44 241 THR A C 1
ATOM 1792 O O . THR A 1 241 ? -3.010 -1.633 17.660 1.00 95.44 241 THR A O 1
ATOM 1795 N N . SER A 1 242 ? -1.366 -3.144 17.468 1.00 94.06 242 SER A N 1
ATOM 1796 C CA . SER A 1 242 ? -2.263 -4.303 17.617 1.00 94.06 242 SER A CA 1
ATOM 1797 C C . SER A 1 242 ? -2.880 -4.360 19.016 1.00 94.06 242 SER A C 1
ATOM 1799 O O . SER A 1 242 ? -2.243 -4.002 20.004 1.00 94.06 242 SER A O 1
ATOM 1801 N N . THR A 1 243 ? -4.086 -4.912 19.148 1.00 87.94 243 THR A N 1
ATOM 1802 C CA . THR A 1 243 ? -4.718 -5.128 20.463 1.00 87.94 243 THR A CA 1
ATOM 1803 C C . THR A 1 243 ? -3.928 -6.089 21.358 1.00 87.94 243 THR A C 1
ATOM 1805 O O . THR A 1 243 ? -4.061 -6.051 22.580 1.00 87.94 243 THR A O 1
ATOM 1808 N N . GLU A 1 244 ? -3.081 -6.935 20.766 1.00 90.06 244 GLU A N 1
ATOM 1809 C CA . GLU A 1 244 ? -2.204 -7.869 21.484 1.00 90.06 244 GLU A CA 1
ATOM 1810 C C . GLU A 1 244 ? -0.808 -7.289 21.777 1.00 90.06 244 GLU A C 1
ATOM 1812 O O . GLU A 1 244 ? 0.027 -7.949 22.400 1.00 90.06 244 GLU A O 1
ATOM 1817 N N . SER A 1 245 ? -0.541 -6.049 21.356 1.00 94.06 245 SER A N 1
ATOM 1818 C CA . SER A 1 245 ? 0.738 -5.369 21.562 1.00 94.06 245 SER A CA 1
ATOM 1819 C C . SER A 1 245 ? 1.028 -5.114 23.046 1.00 94.06 245 SER A C 1
ATOM 1821 O O . SER A 1 245 ? 0.178 -4.632 23.800 1.00 94.06 245 SER A O 1
ATOM 1823 N N . ALA A 1 246 ? 2.294 -5.286 23.437 1.00 94.94 246 ALA A N 1
ATOM 1824 C CA . ALA A 1 246 ? 2.789 -4.853 24.742 1.00 94.94 246 ALA A CA 1
ATOM 1825 C C . ALA A 1 246 ? 2.668 -3.328 24.932 1.00 94.94 246 ALA A C 1
ATOM 1827 O O . ALA A 1 246 ? 2.224 -2.896 25.990 1.00 94.94 246 ALA A O 1
ATOM 1828 N N . HIS A 1 247 ? 2.963 -2.528 23.898 1.00 95.56 247 HIS A N 1
ATOM 1829 C CA . HIS A 1 247 ? 2.853 -1.064 23.951 1.00 95.56 247 HIS A CA 1
ATOM 1830 C C . HIS A 1 247 ? 1.409 -0.583 24.150 1.00 95.56 247 HIS A C 1
ATOM 1832 O O . HIS A 1 247 ? 1.148 0.174 25.075 1.00 95.56 247 HIS A O 1
ATOM 1838 N N . VAL A 1 248 ? 0.439 -1.086 23.376 1.00 96.44 248 VAL A N 1
ATOM 1839 C CA . VAL A 1 248 ? -0.991 -0.811 23.624 1.00 96.44 248 VAL A CA 1
ATOM 1840 C C . VAL A 1 248 ? -1.414 -1.199 25.046 1.00 96.44 248 VAL A C 1
ATOM 1842 O O . VAL A 1 248 ? -2.115 -0.442 25.716 1.00 96.44 248 VAL A O 1
ATOM 1845 N N . ARG A 1 249 ? -0.963 -2.352 25.557 1.00 96.62 249 ARG A N 1
ATOM 1846 C CA . ARG A 1 249 ? -1.267 -2.773 26.935 1.00 96.62 249 ARG A CA 1
ATOM 1847 C C . ARG A 1 249 ? -0.666 -1.835 27.983 1.00 96.62 249 ARG A C 1
ATOM 1849 O O . ARG A 1 249 ? -1.304 -1.590 29.008 1.00 96.62 249 ARG A O 1
ATOM 1856 N N . GLU A 1 250 ? 0.535 -1.327 27.736 1.00 95.69 250 GLU A N 1
ATOM 1857 C CA . GLU A 1 250 ? 1.185 -0.321 28.574 1.00 95.69 250 GLU A CA 1
ATOM 1858 C C . GLU A 1 250 ? 0.375 0.978 28.591 1.00 95.69 250 GLU A C 1
ATOM 1860 O O . GLU A 1 250 ? 0.041 1.440 29.675 1.00 95.69 250 GLU A O 1
ATOM 1865 N N . VAL A 1 251 ? -0.053 1.486 27.430 1.00 96.94 251 VAL A N 1
ATOM 1866 C CA . VAL A 1 251 ? -0.915 2.679 27.319 1.00 96.94 251 VAL A CA 1
ATOM 1867 C C . VAL A 1 251 ? -2.210 2.509 28.120 1.00 96.94 251 VAL A C 1
ATOM 1869 O O . VAL A 1 251 ? -2.530 3.337 28.969 1.00 96.94 251 VAL A O 1
ATOM 1872 N N . VAL A 1 252 ? -2.905 1.377 27.968 1.00 96.50 252 VAL A N 1
ATOM 1873 C CA . VAL A 1 252 ? -4.129 1.087 28.740 1.00 96.50 252 VAL A CA 1
ATOM 1874 C C . VAL A 1 252 ? -3.854 1.001 30.246 1.00 96.50 252 VAL A C 1
ATOM 1876 O O . VAL A 1 252 ? -4.683 1.418 31.057 1.00 96.50 252 VAL A O 1
ATOM 1879 N N . THR A 1 253 ? -2.705 0.456 30.648 1.00 96.81 253 THR A N 1
ATOM 1880 C CA . THR A 1 253 ? -2.314 0.381 32.065 1.00 96.81 253 THR A CA 1
ATOM 1881 C C . THR A 1 253 ? -2.017 1.778 32.611 1.00 96.81 253 THR A C 1
ATOM 1883 O O . THR A 1 253 ? -2.549 2.153 33.651 1.00 96.81 253 THR A O 1
ATOM 1886 N N . SER A 1 254 ? -1.259 2.585 31.869 1.00 96.69 254 SER A N 1
ATOM 1887 C CA . SER A 1 254 ? -1.002 3.996 32.156 1.00 96.69 254 SER A CA 1
ATOM 1888 C C . SER A 1 254 ? -2.297 4.795 32.325 1.00 96.69 254 SER A C 1
ATOM 1890 O O . SER A 1 254 ? -2.429 5.542 33.293 1.00 96.69 254 SER A O 1
ATOM 1892 N N . ALA A 1 255 ? -3.284 4.588 31.451 1.00 96.62 255 ALA A N 1
ATOM 1893 C CA . ALA A 1 255 ? -4.590 5.230 31.553 1.00 96.62 255 ALA A CA 1
ATOM 1894 C C . ALA A 1 255 ? -5.335 4.865 32.847 1.00 96.62 255 ALA A C 1
ATOM 1896 O O . ALA A 1 255 ? -5.976 5.719 33.460 1.00 96.62 255 ALA A O 1
ATOM 1897 N N . ARG A 1 256 ? -5.244 3.603 33.291 1.00 96.44 256 ARG A N 1
ATOM 1898 C CA . ARG A 1 256 ? -5.891 3.129 34.527 1.00 96.44 256 ARG A CA 1
ATOM 1899 C C . ARG A 1 256 ? -5.233 3.678 35.790 1.00 96.44 256 ARG A C 1
ATOM 1901 O O . ARG A 1 256 ? -5.948 4.020 36.726 1.00 96.44 256 ARG A O 1
ATOM 1908 N N . GLU A 1 257 ? -3.906 3.767 35.809 1.00 95.69 257 GLU A N 1
ATOM 1909 C CA . GLU A 1 257 ? -3.145 4.216 36.983 1.00 95.69 257 GLU A CA 1
ATOM 1910 C C . GLU A 1 257 ? -3.071 5.749 37.094 1.00 95.69 257 GLU A C 1
ATOM 1912 O O . GLU A 1 257 ? -3.080 6.297 38.194 1.00 95.69 257 GLU A O 1
ATOM 1917 N N . GLY A 1 258 ? -2.987 6.454 35.961 1.00 92.75 258 GLY A N 1
ATOM 1918 C CA . GLY A 1 258 ? -2.707 7.894 35.911 1.00 92.75 258 GLY A CA 1
ATOM 1919 C C . GLY A 1 258 ? -3.751 8.746 35.189 1.00 92.75 258 GLY A C 1
ATOM 1920 O O . GLY A 1 258 ? -3.559 9.956 35.068 1.00 92.75 258 GLY A O 1
ATOM 1921 N N . GLY A 1 259 ? -4.848 8.152 34.713 1.00 95.31 259 GLY A N 1
ATOM 1922 C CA . GLY A 1 259 ? -5.898 8.858 33.979 1.00 95.31 259 GLY A CA 1
ATOM 1923 C C . GLY A 1 259 ? -5.454 9.361 32.599 1.00 95.31 259 GLY A C 1
ATOM 1924 O O . GLY A 1 259 ? -4.433 8.946 32.050 1.00 95.31 259 GLY A O 1
ATOM 1925 N N . ALA A 1 260 ? -6.234 10.290 32.036 1.00 94.62 260 ALA A N 1
ATOM 1926 C CA . ALA A 1 260 ? -6.074 10.760 30.656 1.00 94.62 260 ALA A CA 1
ATOM 1927 C C . ALA A 1 260 ? -4.712 11.418 30.361 1.00 94.62 260 ALA A C 1
ATOM 1929 O O . ALA A 1 260 ? -4.212 11.337 29.244 1.00 94.62 260 A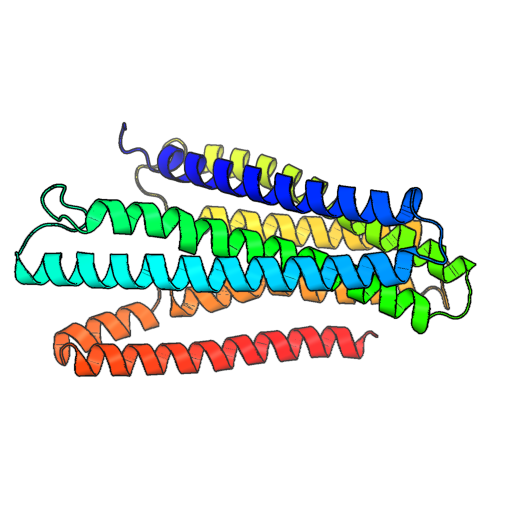LA A O 1
ATOM 1930 N N . SER A 1 261 ? -4.081 12.070 31.343 1.00 96.62 261 SER A N 1
ATOM 1931 C CA . SER A 1 261 ? -2.772 12.702 31.135 1.00 96.62 261 SER A CA 1
ATOM 1932 C C . SER A 1 261 ? -1.665 11.670 30.913 1.00 96.62 261 SER A C 1
ATOM 1934 O O . SER A 1 261 ? -0.830 11.853 30.025 1.00 96.62 261 SER A O 1
ATOM 1936 N N . LEU A 1 262 ? -1.661 10.584 31.693 1.00 96.06 262 LEU A N 1
ATOM 1937 C CA . LEU A 1 262 ? -0.673 9.516 31.553 1.00 96.06 262 LEU A CA 1
ATOM 1938 C C . LEU A 1 262 ? -0.962 8.635 30.331 1.00 96.06 262 LEU A C 1
ATOM 1940 O O . LEU A 1 262 ? -0.018 8.170 29.699 1.00 96.06 262 LEU A O 1
ATOM 1944 N N . ASP A 1 263 ? -2.236 8.471 29.965 1.00 96.75 263 ASP A N 1
ATOM 1945 C CA . ASP A 1 263 ? -2.661 7.844 28.707 1.00 96.75 263 ASP A CA 1
ATOM 1946 C C . ASP A 1 263 ? -2.057 8.560 27.487 1.00 96.75 263 ASP A C 1
ATOM 1948 O O . ASP A 1 263 ? -1.307 7.959 26.716 1.00 96.75 263 ASP A O 1
ATOM 1952 N N . ILE A 1 264 ? -2.271 9.879 27.380 1.00 96.94 264 ILE A N 1
ATOM 1953 C CA . ILE A 1 264 ? -1.723 10.700 26.289 1.00 96.94 264 ILE A CA 1
ATOM 1954 C C . ILE A 1 264 ? -0.192 10.630 26.264 1.00 96.94 264 ILE A C 1
ATOM 1956 O O . ILE A 1 264 ? 0.402 10.466 25.197 1.00 96.94 264 ILE A O 1
ATOM 1960 N N . LEU A 1 265 ? 0.467 10.742 27.424 1.00 97.12 265 LEU A N 1
ATOM 1961 C CA . LEU A 1 265 ? 1.928 10.690 27.496 1.00 97.12 265 LEU A CA 1
ATOM 1962 C C . LEU A 1 265 ? 2.470 9.327 27.040 1.00 97.12 265 LEU A C 1
ATOM 1964 O O . LEU A 1 265 ? 3.406 9.282 26.244 1.00 97.12 265 LEU A O 1
ATOM 1968 N N . SER A 1 266 ? 1.872 8.232 27.513 1.00 97.00 266 SER A N 1
ATOM 1969 C CA . SER A 1 266 ? 2.261 6.867 27.143 1.00 97.00 266 SER A CA 1
ATOM 1970 C C . SER A 1 266 ? 2.048 6.616 25.645 1.00 97.00 266 SER A C 1
ATOM 1972 O O . SER A 1 266 ? 2.946 6.120 24.962 1.00 97.00 266 SER A O 1
ATOM 1974 N N . GLY A 1 267 ? 0.916 7.072 25.097 1.00 96.69 267 GLY A N 1
ATOM 1975 C CA . GLY A 1 267 ? 0.623 7.003 23.665 1.00 96.69 267 GLY A CA 1
ATOM 1976 C C . GLY A 1 267 ? 1.633 7.771 22.806 1.00 96.69 267 GLY A C 1
ATOM 1977 O O . GLY A 1 267 ? 2.134 7.235 21.817 1.00 96.69 267 GLY A O 1
ATOM 1978 N N . LEU A 1 268 ? 2.006 8.995 23.203 1.00 97.56 268 LEU A N 1
ATOM 1979 C CA . LEU A 1 268 ? 3.038 9.783 22.512 1.00 97.56 268 LEU A CA 1
ATOM 1980 C C . LEU A 1 268 ? 4.408 9.095 22.543 1.00 97.56 268 LEU A C 1
ATOM 1982 O O . LEU A 1 268 ? 5.127 9.096 21.542 1.00 97.56 268 LEU A O 1
ATOM 1986 N N . VAL A 1 269 ? 4.774 8.491 23.676 1.00 96.75 269 VAL A N 1
ATOM 1987 C CA . VAL A 1 269 ? 6.025 7.736 23.811 1.00 96.75 269 VAL A CA 1
ATOM 1988 C C . VAL A 1 269 ? 6.023 6.524 22.877 1.00 96.75 269 VAL A C 1
ATOM 1990 O O . VAL A 1 269 ? 6.964 6.371 22.095 1.00 96.75 269 VAL A O 1
ATOM 1993 N N . ALA A 1 270 ? 4.963 5.709 22.887 1.00 96.31 270 ALA A N 1
ATOM 1994 C CA . ALA A 1 270 ? 4.822 4.563 21.987 1.00 96.31 270 ALA A CA 1
ATOM 1995 C C . ALA A 1 270 ? 4.879 4.982 20.506 1.00 96.31 270 ALA A C 1
ATOM 1997 O O . ALA A 1 270 ? 5.586 4.358 19.712 1.00 96.31 270 ALA A O 1
ATOM 1998 N N . GLY A 1 271 ? 4.215 6.088 20.150 1.00 96.31 271 GLY A N 1
ATOM 1999 C CA . GLY A 1 271 ? 4.262 6.676 18.811 1.00 96.31 271 GLY A CA 1
ATOM 2000 C C . GLY A 1 271 ? 5.685 7.044 18.379 1.00 96.31 271 GLY A C 1
ATOM 2001 O O . GLY A 1 271 ? 6.144 6.615 17.319 1.00 96.31 271 GLY A O 1
ATOM 2002 N N . ASN A 1 272 ? 6.428 7.762 19.223 1.00 96.69 272 ASN A N 1
ATOM 2003 C CA . ASN A 1 272 ? 7.809 8.157 18.931 1.00 96.69 272 ASN A CA 1
ATOM 2004 C C . ASN A 1 272 ? 8.752 6.952 18.783 1.00 96.69 272 ASN A C 1
ATOM 2006 O O . ASN A 1 272 ? 9.584 6.929 17.872 1.00 96.69 272 ASN A O 1
ATOM 2010 N N . PHE A 1 273 ? 8.606 5.930 19.634 1.00 95.69 273 PHE A N 1
ATOM 2011 C CA . PHE A 1 273 ? 9.362 4.684 19.485 1.00 95.69 273 PHE A CA 1
ATOM 2012 C C . PHE A 1 273 ? 9.032 3.981 18.168 1.00 95.69 273 PHE A C 1
ATOM 2014 O O . PHE A 1 273 ? 9.950 3.556 17.465 1.00 95.69 273 PHE A O 1
ATOM 2021 N N . SER A 1 274 ? 7.752 3.904 17.794 1.00 96.44 274 SER A N 1
ATOM 2022 C CA . SER A 1 274 ? 7.346 3.285 16.529 1.00 96.44 274 SER A CA 1
ATOM 2023 C C . SER A 1 274 ? 7.982 3.984 15.321 1.00 96.44 274 SER A C 1
ATOM 2025 O O . SER A 1 274 ? 8.538 3.316 14.449 1.00 96.44 274 SER A O 1
ATOM 2027 N N . ALA A 1 275 ? 8.008 5.322 15.313 1.00 96.25 275 ALA A N 1
ATOM 2028 C CA . ALA A 1 275 ? 8.608 6.115 14.244 1.00 96.25 275 ALA A CA 1
ATOM 2029 C C . ALA A 1 275 ? 10.113 5.841 14.090 1.00 96.25 275 ALA A C 1
ATOM 2031 O O . ALA A 1 275 ? 10.599 5.713 12.966 1.00 96.25 275 ALA A O 1
ATOM 2032 N N . TYR A 1 276 ? 10.846 5.694 15.201 1.00 96.00 276 TYR A N 1
ATOM 2033 C CA . TYR A 1 276 ? 12.270 5.350 15.171 1.00 96.00 276 TYR A CA 1
ATOM 2034 C C . TYR A 1 276 ? 12.521 3.997 14.488 1.00 96.00 276 TYR A C 1
ATOM 2036 O O . TYR A 1 276 ? 13.339 3.905 13.570 1.00 96.00 276 TYR A O 1
ATOM 2044 N N . TRP A 1 277 ? 11.796 2.952 14.897 1.00 94.94 277 TRP A N 1
ATOM 2045 C CA . TRP A 1 277 ? 11.980 1.607 14.345 1.00 94.94 277 TRP A CA 1
ATOM 2046 C C . TRP A 1 277 ? 11.539 1.509 12.886 1.00 94.94 277 TRP A C 1
ATOM 2048 O O . TRP A 1 277 ? 12.245 0.917 12.071 1.00 94.94 277 TRP A O 1
ATOM 2058 N N . LEU A 1 278 ? 10.413 2.133 12.535 1.00 95.44 278 LEU A N 1
ATOM 2059 C CA . LEU A 1 278 ? 9.940 2.198 11.153 1.00 95.44 278 LEU A CA 1
ATOM 2060 C C . LEU A 1 278 ? 10.928 2.952 10.256 1.00 95.44 278 LEU A C 1
ATOM 2062 O O . LEU A 1 278 ? 11.255 2.476 9.169 1.00 95.44 278 LEU A O 1
ATOM 2066 N N . GLY A 1 279 ? 11.469 4.077 10.732 1.00 96.12 279 GLY A N 1
ATOM 2067 C CA . GLY A 1 279 ? 12.520 4.814 10.033 1.00 96.12 279 GLY A CA 1
ATOM 2068 C C . GLY A 1 279 ? 13.768 3.961 9.797 1.00 96.12 279 GLY A C 1
ATOM 2069 O O . GLY A 1 279 ? 14.299 3.944 8.687 1.00 96.12 279 GLY A O 1
ATOM 2070 N N . LEU A 1 280 ? 14.201 3.188 10.799 1.00 96.19 280 LEU A N 1
ATOM 2071 C CA . LEU A 1 280 ? 15.343 2.281 10.668 1.00 96.19 280 LEU A CA 1
ATOM 2072 C C . LEU A 1 280 ? 15.101 1.189 9.613 1.00 96.19 280 LEU A C 1
ATOM 2074 O O . LEU A 1 280 ? 15.990 0.916 8.808 1.00 96.19 280 LEU A O 1
ATOM 2078 N N . VAL A 1 281 ? 13.902 0.596 9.576 1.00 95.88 281 VAL A N 1
ATOM 2079 C CA . VAL A 1 281 ? 13.521 -0.397 8.555 1.00 95.88 281 VAL A CA 1
ATOM 2080 C C . VAL A 1 281 ? 13.621 0.200 7.151 1.00 95.88 281 VAL A C 1
ATOM 2082 O O . VAL A 1 281 ? 14.214 -0.418 6.265 1.00 95.88 281 VAL A O 1
ATOM 2085 N N . ILE A 1 282 ? 13.100 1.414 6.952 1.00 95.56 282 ILE A N 1
ATOM 2086 C CA . ILE A 1 282 ? 13.174 2.116 5.664 1.00 95.56 282 ILE A CA 1
ATOM 2087 C C . ILE A 1 282 ? 14.636 2.363 5.273 1.00 95.56 282 ILE A C 1
ATOM 2089 O O . ILE A 1 282 ? 15.026 2.042 4.151 1.00 95.56 282 ILE A O 1
ATOM 2093 N N . VAL A 1 283 ? 15.465 2.863 6.197 1.00 96.81 283 VAL A N 1
ATOM 2094 C CA . VAL A 1 283 ? 16.895 3.121 5.950 1.00 96.81 283 VAL A CA 1
ATOM 2095 C C . VAL A 1 283 ? 17.636 1.844 5.552 1.00 96.81 283 VAL A C 1
ATOM 2097 O O . VAL A 1 283 ? 18.421 1.872 4.607 1.00 96.81 283 VAL A O 1
ATOM 2100 N N . ILE A 1 284 ? 17.377 0.718 6.222 1.00 96.25 284 ILE A N 1
ATOM 2101 C CA . ILE A 1 284 ? 18.010 -0.568 5.895 1.00 96.25 284 ILE A CA 1
ATOM 2102 C C . ILE A 1 284 ? 17.597 -1.033 4.494 1.00 96.25 284 ILE A C 1
ATOM 2104 O O . ILE A 1 284 ? 18.460 -1.378 3.688 1.00 96.25 284 ILE A O 1
ATOM 2108 N N . LEU A 1 285 ? 16.299 -1.018 4.175 1.00 95.12 285 LEU A N 1
ATOM 2109 C CA . LEU A 1 285 ? 15.796 -1.474 2.875 1.00 95.12 285 LEU A CA 1
ATOM 2110 C C . LEU A 1 285 ? 16.289 -0.588 1.725 1.00 95.12 285 LEU A C 1
ATOM 2112 O O . LEU A 1 285 ? 16.722 -1.104 0.693 1.00 95.12 285 LEU A O 1
ATOM 2116 N N . MET A 1 286 ? 16.288 0.733 1.915 1.00 94.94 286 MET A N 1
ATOM 2117 C CA . MET A 1 286 ? 16.862 1.673 0.951 1.00 94.94 286 MET A CA 1
ATOM 2118 C C . MET A 1 286 ? 18.378 1.502 0.826 1.00 94.94 286 MET A C 1
ATOM 2120 O O . MET A 1 286 ? 18.901 1.575 -0.281 1.00 94.94 286 MET A O 1
ATOM 2124 N N . GLY A 1 287 ? 19.083 1.234 1.928 1.00 96.75 287 GLY A N 1
ATOM 2125 C CA . GLY A 1 287 ? 20.523 0.977 1.932 1.00 96.75 287 GLY A CA 1
ATOM 2126 C C . GLY A 1 287 ? 20.902 -0.279 1.145 1.00 96.75 287 GLY A C 1
ATOM 2127 O O . GLY A 1 287 ? 21.855 -0.247 0.370 1.00 96.75 287 GLY A O 1
ATOM 2128 N N . ILE A 1 288 ? 20.124 -1.361 1.277 1.00 94.75 288 ILE A N 1
ATOM 2129 C CA . ILE A 1 288 ? 20.299 -2.583 0.473 1.00 94.75 288 ILE A CA 1
ATOM 2130 C C . ILE A 1 288 ? 20.050 -2.282 -1.008 1.00 94.75 288 ILE A C 1
ATOM 2132 O O . ILE A 1 288 ? 20.871 -2.645 -1.848 1.00 94.75 288 ILE A O 1
ATOM 2136 N N . ALA A 1 289 ? 18.952 -1.591 -1.332 1.00 93.56 289 ALA A N 1
ATOM 2137 C CA . ALA A 1 289 ? 18.639 -1.220 -2.710 1.00 93.56 289 ALA A CA 1
ATOM 2138 C C . ALA A 1 289 ? 19.737 -0.337 -3.331 1.00 93.56 289 ALA A C 1
ATOM 2140 O O . ALA A 1 289 ? 20.145 -0.572 -4.465 1.00 93.56 289 ALA A O 1
ATOM 2141 N N . TYR A 1 290 ? 20.256 0.632 -2.572 1.00 94.38 290 TYR A N 1
ATOM 2142 C CA . TYR A 1 290 ? 21.343 1.509 -3.000 1.00 94.38 290 TYR A CA 1
ATOM 2143 C C . TYR A 1 290 ? 22.659 0.751 -3.207 1.00 94.38 290 TYR A C 1
ATOM 2145 O O . TYR A 1 290 ? 23.349 1.002 -4.185 1.00 94.38 290 TYR A O 1
ATOM 2153 N N . GLY A 1 291 ? 22.994 -0.203 -2.333 1.00 94.12 291 GLY A N 1
ATOM 2154 C CA . GLY A 1 291 ? 24.221 -0.998 -2.458 1.00 94.12 291 GLY A CA 1
ATOM 2155 C C . GLY A 1 291 ? 24.246 -1.952 -3.659 1.00 94.12 291 GLY A C 1
ATOM 2156 O O . GLY A 1 291 ? 25.316 -2.432 -4.028 1.00 94.12 291 GLY A O 1
ATOM 2157 N N . VAL A 1 292 ? 23.083 -2.243 -4.250 1.00 90.44 292 VAL A N 1
ATOM 2158 C CA . VAL A 1 292 ? 22.93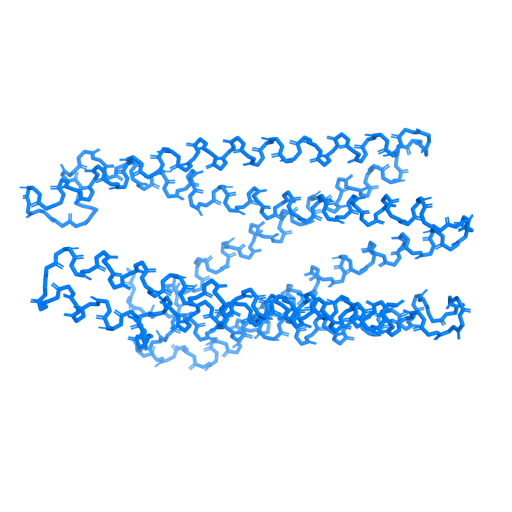2 -3.117 -5.427 1.00 90.44 292 VAL A CA 1
ATOM 2159 C C . VAL A 1 292 ? 22.785 -2.321 -6.736 1.00 90.44 292 VAL A C 1
ATOM 2161 O O . VAL A 1 292 ? 22.999 -2.882 -7.817 1.00 90.44 292 VAL A O 1
ATOM 2164 N N . SER A 1 293 ? 22.426 -1.034 -6.643 1.00 82.88 293 SER A N 1
ATOM 2165 C CA . SER A 1 293 ? 22.330 -0.106 -7.779 1.00 82.88 293 SER A CA 1
ATOM 2166 C C . SER A 1 293 ? 23.695 0.248 -8.361 1.00 82.88 293 SER A C 1
ATOM 2168 O O . SER A 1 293 ? 23.698 0.547 -9.577 1.00 82.88 293 SER A O 1
#

pLDDT: mean 92.61, std 5.03, range [49.97, 97.56]

Radius of gyration: 22.69 Å; chains: 1; bounding box: 57×42×67 Å

Foldseek 3Di:
DPLAVLVVLPPVVVVVLVLQLVLLVVLLVVLVCLVPPPPPVCSLVVLVVVLVVLVVVLVVQQVVLVVQQVVLVVQQVVVCVVVVHDRLDPVRPSNVSNVVSCCSHVNVNVSSVSSSVSSNVLSVQLVCLVVVPDDPVVSVLVNVLVSVLSVVLSVLLVVLVVVLSVVCCVVRVPPSDDDSVPSVLSSLVSSLVSSLVVQLVSLCVRPCVPDPSLVSVLVSLLVSLVSVLSNVLVVLVCCLDPPPHPLVVVLVVLCVVPNPVSSVVSNVVSVVVSVVVNVVSVVVSVVSSVVSD

Secondary structure (DSSP, 8-state):
----HHHHHHHHHHHHHHHHHHHHHHHHHHHHHHHHHS-HHHHHHHHHHHHHHHHHHHHHHHHHHHHHHHHHHHHHHHHHHHHTPPTT-TT-TTHHHHHHHIIIIIIHHHHHHHHHHHHHHHHHHHHHHHHH---HHHHHHHHHHHHHHHHHHHHHHHHHHHHHHHHHHHHHTT-S---SHHHHHHHHHHHHHHHHHHHHHHHHHHHTTSTTTTHHHHHHHHHHHHHHHHHHHHHHHHHHHSTT-HHHHHHHHHHHHHHHHHHHHHHHHHHHHHHHHHHHHHHHHHHHHHHH-

Sequence (293 aa):
LAGRPLPVYEIPLKAGMSVGMLLVSVELFMMLCILLFIPGDYSGPCFIGFAIGESLGAAALRIAGGIFTKIADIGSDLMKIVFNIKEDDARNPGVIADCTGDNAGDSVGPTADGFETYGVTGVALIAFILVGVKSPIVQVQLLVWIFVMRILMILTSGASYVVNATLSRARYAGVDRMSFEAPLTSLVWLTSMVSVAVTYVASYLLVRDLGDGSLWWKLSTVISCGTLAGAIIPEFVKIFTSTESAHVREVVTSAREGGASLDILSGLVAGNFSAYWLGLVIVILMGIAYGVS